Protein AF-A0A497HYA4-F1 (afdb_monomer_lite)

Radius of gyration: 19.18 Å; chains: 1; bounding box: 47×55×46 Å

Secondary structure (DSSP, 8-state):
--------HHHHHHHHHHHHHHHHHHT-TTS-HHHHHHHHHHHHHHHHHHHTGGGPSPPGGG-BHHHHHHHHTT-HHHHHHHHHHHH--SSTTS-HHHIIIIIHHHHBS-SSSS-HHHHHT--HHHHHHHHHHHHHTHHHHHHHHHHHHHHHHHH-HHHHHHHIIIIII--S-HHHHHHHHHHHHHHHHH-S-SS---------

Sequence (204 aa):
MKLQELPNVEHKIKLHEIISTITTILKDDHVNPVTKQALRTAISVVRSASRWWDQWPIRNVDKSWEHIIYEVSHEPSILWHYITVLRGPDKDDSWPSAKVLFTCPLRGRTVMALDVDDFLALSKDDMVHGFIDIKARKEELQHYLHHIISVWECFYPSIAKLLRGVFFVGNIKVDVGAIRYIELIRKWLQNSEVIITEKEGKVG

Structure (mmCIF, N/CA/C/O backbone):
data_AF-A0A497HYA4-F1
#
_entry.id   AF-A0A497HYA4-F1
#
loop_
_atom_site.group_PDB
_atom_site.id
_atom_site.type_symbol
_atom_site.label_atom_id
_atom_site.label_alt_id
_atom_site.label_comp_id
_atom_site.label_asym_id
_atom_site.label_entity_id
_atom_site.label_seq_id
_atom_site.pdbx_PDB_ins_code
_atom_site.Cartn_x
_atom_site.Cartn_y
_atom_site.Cartn_z
_atom_site.occupancy
_atom_site.B_iso_or_equiv
_atom_site.auth_seq_id
_atom_site.auth_comp_id
_atom_site.auth_asym_id
_atom_site.auth_atom_id
_atom_site.pdbx_PDB_model_num
ATOM 1 N N . MET A 1 1 ? -20.816 -1.826 20.585 1.00 36.59 1 MET A N 1
ATOM 2 C CA . MET A 1 1 ? -19.797 -1.038 19.860 1.00 36.59 1 MET A CA 1
ATOM 3 C C . MET A 1 1 ? -20.539 0.142 19.259 1.00 36.59 1 MET A C 1
ATOM 5 O O . MET A 1 1 ? -21.491 -0.105 18.533 1.00 36.59 1 MET A O 1
ATOM 9 N N . LYS A 1 2 ? -20.256 1.378 19.693 1.00 28.00 2 LYS A N 1
ATOM 10 C CA . LYS A 1 2 ? -20.993 2.560 19.220 1.00 28.00 2 LYS A CA 1
ATOM 11 C C . LYS A 1 2 ? -20.710 2.718 17.726 1.00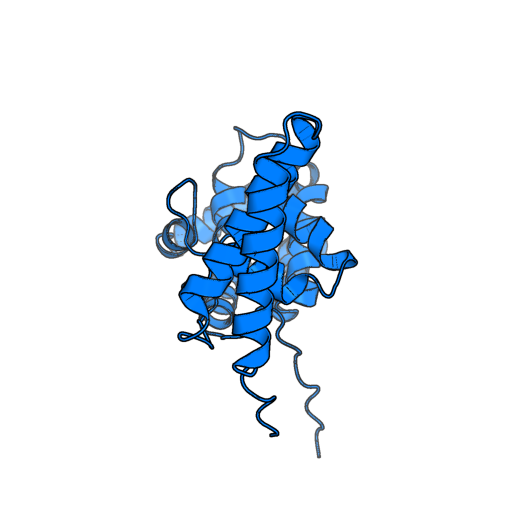 28.00 2 LYS A C 1
ATOM 13 O O . LYS A 1 2 ? -19.556 2.916 17.366 1.00 28.00 2 LYS A O 1
ATOM 18 N N . LEU A 1 3 ? -21.744 2.580 16.897 1.00 31.16 3 LEU A N 1
ATOM 19 C CA . LEU A 1 3 ? -21.759 3.121 15.543 1.00 31.16 3 LEU A CA 1
ATOM 20 C C . LEU A 1 3 ? -21.409 4.603 15.691 1.00 31.16 3 LEU A C 1
ATOM 22 O O . LEU A 1 3 ? -22.214 5.364 16.224 1.00 31.16 3 LEU A O 1
ATOM 26 N N . GLN A 1 4 ? -20.178 4.985 15.342 1.00 39.78 4 GLN A N 1
ATOM 27 C CA . GLN A 1 4 ? -19.894 6.384 15.066 1.00 39.78 4 GLN A CA 1
ATOM 28 C C . GLN A 1 4 ? -20.869 6.789 13.968 1.00 39.78 4 GLN A C 1
ATOM 30 O O . GLN A 1 4 ? -21.018 6.087 12.967 1.00 39.78 4 GLN A O 1
ATOM 35 N N . GLU A 1 5 ? -21.626 7.836 14.265 1.00 42.34 5 GLU A N 1
ATOM 36 C CA . GLU A 1 5 ? -22.681 8.381 13.431 1.00 42.34 5 GLU A CA 1
ATOM 37 C C . GLU A 1 5 ? -22.179 8.476 11.989 1.00 42.34 5 GLU A C 1
ATOM 39 O O . GLU A 1 5 ? -21.161 9.117 11.722 1.00 42.34 5 GLU A O 1
ATOM 44 N N . LEU A 1 6 ? -22.877 7.804 11.066 1.00 47.44 6 LEU A N 1
ATOM 45 C CA . LEU A 1 6 ? -22.728 8.048 9.632 1.00 47.44 6 LEU A CA 1
ATOM 46 C C . LEU A 1 6 ? -22.666 9.567 9.428 1.00 47.44 6 LEU A C 1
ATOM 48 O O . LEU A 1 6 ? -23.495 10.274 10.013 1.00 47.44 6 LEU A O 1
ATOM 52 N N . PRO A 1 7 ? -21.701 10.097 8.664 1.00 49.78 7 PRO A N 1
ATOM 53 C CA . PRO A 1 7 ? -21.479 11.526 8.645 1.00 49.78 7 PRO A CA 1
ATOM 54 C C . PRO A 1 7 ? -22.736 12.216 8.098 1.00 49.78 7 PRO A C 1
ATOM 56 O O . PRO A 1 7 ? -23.134 12.029 6.948 1.00 49.78 7 PRO A O 1
ATOM 59 N N . ASN A 1 8 ? -23.370 12.966 9.008 1.00 64.62 8 ASN A N 1
ATOM 60 C CA . ASN A 1 8 ? -24.650 13.664 8.895 1.00 64.62 8 ASN A CA 1
ATOM 61 C C . ASN A 1 8 ? -24.825 14.363 7.528 1.00 64.62 8 ASN A C 1
ATOM 63 O O . ASN A 1 8 ? -23.852 14.843 6.947 1.00 64.62 8 ASN A O 1
ATOM 67 N N . VAL A 1 9 ? -26.071 14.493 7.053 1.00 58.66 9 VAL A N 1
ATOM 68 C CA . VAL A 1 9 ? -26.490 15.314 5.892 1.00 58.66 9 VAL A CA 1
ATOM 69 C C . VAL A 1 9 ? -25.789 16.682 5.881 1.00 58.66 9 VAL A C 1
ATOM 71 O O . VAL A 1 9 ? -25.403 17.186 4.828 1.00 58.66 9 VAL A O 1
ATOM 74 N N . GLU A 1 10 ? -25.533 17.236 7.065 1.00 59.69 10 GLU A N 1
ATOM 75 C CA . GLU A 1 10 ? -24.776 18.466 7.293 1.00 59.69 10 GLU A CA 1
ATOM 76 C C . GLU A 1 10 ? -23.349 18.463 6.698 1.00 59.69 10 GLU A C 1
ATOM 78 O O . GLU A 1 10 ? -22.913 19.464 6.133 1.00 59.69 10 GLU A O 1
ATOM 83 N N . HIS A 1 11 ? -22.621 17.344 6.748 1.00 64.50 11 HIS A N 1
ATOM 84 C CA . HIS A 1 11 ? -21.290 17.221 6.139 1.00 64.50 11 HIS A CA 1
ATOM 85 C C . HIS A 1 11 ? -21.359 17.199 4.607 1.00 64.50 11 HIS A C 1
ATOM 87 O O . HIS A 1 11 ? -20.523 17.812 3.943 1.00 64.50 11 HIS A O 1
ATOM 93 N N . LYS A 1 12 ? -22.387 16.557 4.037 1.00 63.72 12 LYS A N 1
ATOM 94 C CA . LYS A 1 12 ? -22.634 16.546 2.584 1.00 63.72 12 LYS A CA 1
ATOM 95 C C . LYS A 1 12 ? -23.002 17.941 2.072 1.00 63.72 12 LYS A C 1
ATOM 97 O O . LYS A 1 12 ? -22.589 18.317 0.975 1.00 63.72 12 LYS A O 1
ATOM 102 N N . ILE A 1 13 ? -23.730 18.726 2.870 1.00 68.69 13 ILE A N 1
ATOM 103 C CA . ILE A 1 13 ? -24.016 20.142 2.591 1.00 68.69 13 ILE A CA 1
ATOM 104 C C . ILE A 1 13 ? -22.717 20.961 2.622 1.00 68.69 13 ILE A C 1
ATOM 106 O O . ILE A 1 13 ? -22.399 21.620 1.633 1.00 68.69 13 ILE A O 1
ATOM 110 N N . LYS A 1 14 ? -21.901 20.827 3.678 1.00 72.56 14 LYS A N 1
ATOM 111 C CA . LYS A 1 14 ? -20.601 21.517 3.789 1.00 72.56 14 LYS A CA 1
ATOM 112 C C . LYS A 1 14 ? -19.651 21.183 2.630 1.00 72.56 14 LYS A C 1
ATOM 114 O O . LYS A 1 14 ? -18.967 22.066 2.120 1.00 72.56 14 LYS A O 1
ATOM 119 N N . LEU A 1 15 ? -19.632 19.936 2.152 1.00 70.50 15 LEU A N 1
ATOM 120 C CA . LEU A 1 15 ? -18.836 19.542 0.978 1.00 70.50 15 LEU A CA 1
ATOM 121 C C . LEU A 1 15 ? -19.290 20.256 -0.304 1.00 70.50 15 LEU A C 1
ATOM 123 O O . LEU A 1 15 ? -18.448 20.716 -1.079 1.00 70.50 15 LEU A O 1
ATOM 127 N N . HIS A 1 16 ? -20.601 20.400 -0.520 1.00 74.19 16 HIS A N 1
ATOM 128 C CA . HIS A 1 16 ? -21.128 21.164 -1.655 1.00 74.19 16 HIS A CA 1
ATOM 129 C C . HIS A 1 16 ? -20.767 22.652 -1.565 1.00 74.19 16 HIS A C 1
ATOM 131 O O . HIS A 1 16 ? -20.385 23.248 -2.574 1.00 74.19 16 HIS A O 1
ATOM 137 N N . GLU A 1 17 ? -20.828 23.240 -0.370 1.00 80.62 17 GLU A N 1
ATOM 138 C CA . GLU A 1 17 ? -20.429 24.633 -0.127 1.00 80.62 17 GLU A CA 1
ATOM 139 C C . GLU A 1 17 ? -18.937 24.856 -0.409 1.00 80.62 17 GLU A C 1
ATOM 141 O O . GLU A 1 17 ? -18.570 25.817 -1.092 1.00 80.62 17 GLU A O 1
ATOM 146 N N . ILE A 1 18 ? -18.076 23.929 0.024 1.00 78.69 18 ILE A N 1
ATOM 147 C CA . ILE A 1 18 ? -16.635 23.956 -0.257 1.00 78.69 18 ILE A CA 1
ATOM 148 C C . ILE A 1 18 ? -16.377 23.863 -1.768 1.00 78.69 18 ILE A C 1
ATOM 150 O O . ILE A 1 18 ? -15.642 24.689 -2.313 1.00 78.69 18 ILE A O 1
ATOM 154 N N . ILE A 1 19 ? -17.010 22.915 -2.477 1.00 80.44 19 ILE A N 1
ATOM 155 C CA . ILE A 1 19 ? -16.869 22.792 -3.941 1.00 80.44 19 ILE A CA 1
ATOM 156 C C . ILE A 1 19 ? -17.310 24.087 -4.635 1.00 80.44 19 ILE A C 1
ATOM 158 O O . ILE A 1 19 ? -16.623 24.559 -5.546 1.00 80.44 19 ILE A O 1
ATOM 162 N N . SER A 1 20 ? -18.442 24.662 -4.223 1.00 84.00 20 SER A N 1
ATOM 163 C CA . SER A 1 20 ? -18.987 25.899 -4.797 1.00 84.00 20 SER A CA 1
ATOM 164 C C . SER A 1 20 ? -18.038 27.086 -4.596 1.00 84.00 20 SER A C 1
ATOM 166 O O . SER A 1 20 ? -17.715 27.808 -5.546 1.00 84.00 20 SER A O 1
ATOM 168 N N . THR A 1 21 ? -17.501 27.226 -3.381 1.00 86.19 21 THR A N 1
ATOM 169 C CA . THR A 1 21 ? -16.540 28.278 -3.020 1.00 86.19 21 THR A CA 1
ATOM 170 C C . THR A 1 21 ? -15.267 28.160 -3.855 1.00 86.19 21 THR A C 1
ATOM 172 O O . THR A 1 21 ? -14.865 29.121 -4.511 1.00 86.19 21 THR A O 1
ATOM 175 N N . ILE A 1 22 ? -14.665 26.969 -3.924 1.00 83.56 22 ILE A N 1
ATOM 176 C CA . ILE A 1 22 ? -13.433 26.767 -4.700 1.00 83.56 22 ILE A CA 1
ATOM 177 C C . ILE A 1 22 ? -13.685 26.980 -6.199 1.00 83.56 22 ILE A C 1
ATOM 179 O O . ILE A 1 22 ? -12.858 27.574 -6.888 1.00 83.56 22 ILE A O 1
ATOM 183 N N . THR A 1 23 ? -14.842 26.555 -6.717 1.00 85.69 23 THR A N 1
ATOM 184 C CA . THR A 1 23 ? -15.208 26.778 -8.127 1.00 85.69 23 THR A CA 1
ATOM 185 C C . THR A 1 23 ? -15.323 28.270 -8.447 1.00 85.69 23 THR A C 1
ATOM 187 O O . THR A 1 23 ? -14.953 28.685 -9.544 1.00 85.69 23 THR A O 1
ATOM 190 N N . THR A 1 24 ? -15.798 29.079 -7.498 1.00 88.50 24 THR A N 1
ATOM 191 C CA . THR A 1 24 ? -15.842 30.543 -7.628 1.00 88.50 24 THR A CA 1
ATOM 192 C C . THR A 1 24 ? -14.435 31.136 -7.656 1.00 88.50 24 THR A C 1
ATOM 194 O O . THR A 1 24 ? -14.122 31.892 -8.570 1.00 88.50 24 THR A O 1
ATOM 197 N N . ILE A 1 25 ? -13.553 30.720 -6.741 1.00 85.81 25 ILE A N 1
ATOM 198 C CA . ILE A 1 25 ? -12.149 31.170 -6.696 1.00 85.81 25 ILE A CA 1
ATOM 199 C C . ILE A 1 25 ? -11.404 30.813 -7.993 1.00 85.81 25 ILE A C 1
ATOM 201 O O . ILE A 1 25 ? -10.612 31.598 -8.500 1.00 85.81 25 ILE A O 1
ATOM 205 N N . LEU A 1 26 ? -11.672 29.645 -8.583 1.00 85.25 26 LEU A N 1
ATOM 206 C CA . LEU A 1 26 ? -11.029 29.225 -9.835 1.00 85.25 26 LEU A CA 1
ATOM 207 C C . LEU A 1 26 ? -11.386 30.095 -11.050 1.00 85.25 26 LEU A C 1
ATOM 209 O O . LEU A 1 26 ? -10.633 30.078 -12.028 1.00 85.25 26 LEU A O 1
ATOM 213 N N . LYS A 1 27 ? -12.509 30.824 -11.001 1.00 88.12 27 LYS A N 1
ATOM 214 C CA . LYS A 1 27 ? -12.929 31.775 -12.044 1.00 88.12 27 LYS A CA 1
ATOM 215 C C . LYS A 1 27 ? -12.242 33.136 -11.920 1.00 88.12 27 LYS A C 1
ATOM 217 O O . LYS A 1 27 ? -12.345 33.925 -12.848 1.00 88.12 27 LYS A O 1
ATOM 222 N N . ASP A 1 28 ? -11.571 33.407 -10.804 1.00 88.38 28 ASP A N 1
ATOM 223 C CA . ASP A 1 28 ? -10.829 34.646 -10.601 1.00 88.38 28 ASP A CA 1
ATOM 224 C C . ASP A 1 28 ? -9.489 34.587 -11.354 1.00 88.38 28 ASP A C 1
ATOM 226 O O . ASP A 1 28 ? -8.661 33.690 -11.150 1.00 88.38 28 ASP A O 1
ATOM 230 N N . ASP A 1 29 ? -9.274 35.534 -12.263 1.00 87.44 29 ASP A N 1
ATOM 231 C CA . ASP A 1 29 ? -8.063 35.635 -13.079 1.00 87.44 29 ASP A CA 1
ATOM 232 C C . ASP A 1 29 ? -6.834 36.105 -12.290 1.00 87.44 29 ASP A C 1
ATOM 234 O O . ASP A 1 29 ? -5.707 35.860 -12.722 1.00 87.44 29 ASP A O 1
ATOM 238 N N . HIS A 1 30 ? -7.021 36.673 -11.096 1.00 90.19 30 HIS A N 1
ATOM 239 C CA . HIS A 1 30 ? -5.939 37.095 -10.206 1.00 90.19 30 HIS A CA 1
ATOM 240 C C . HIS A 1 30 ? -5.319 35.942 -9.407 1.00 90.19 30 HIS A C 1
ATOM 242 O O . HIS A 1 30 ? -4.236 36.089 -8.834 1.00 90.19 30 HIS A O 1
ATOM 248 N N . VAL A 1 31 ? -5.959 34.769 -9.378 1.00 85.81 31 VAL A N 1
ATOM 249 C CA . VAL A 1 31 ? -5.399 33.586 -8.716 1.00 85.81 31 VAL A CA 1
ATOM 250 C C . VAL A 1 31 ? -4.313 32.976 -9.596 1.00 85.81 31 VAL A C 1
ATOM 252 O O . VAL A 1 31 ? -4.552 32.600 -10.747 1.00 85.81 31 VAL A O 1
ATOM 255 N N . ASN A 1 32 ? -3.108 32.834 -9.041 1.00 93.12 32 ASN A N 1
ATOM 256 C CA . ASN A 1 32 ? -1.967 32.335 -9.799 1.00 93.12 32 ASN A CA 1
ATOM 257 C C . ASN A 1 32 ? -2.171 30.874 -10.288 1.00 93.12 32 ASN A C 1
ATOM 259 O O . ASN A 1 32 ? -2.934 30.108 -9.684 1.00 93.12 32 ASN A O 1
ATOM 263 N N . PRO A 1 33 ? -1.459 30.446 -11.350 1.00 87.00 33 PRO A N 1
ATOM 264 C CA . PRO A 1 33 ? -1.630 29.117 -11.943 1.00 87.00 33 PRO A CA 1
ATOM 265 C C . PRO A 1 33 ? -1.348 27.937 -11.002 1.00 87.00 33 PRO A C 1
ATOM 267 O O . PRO A 1 33 ? -2.034 26.918 -11.086 1.00 87.00 33 PRO A O 1
ATOM 270 N N . VAL A 1 34 ? -0.376 28.065 -10.094 1.00 83.62 34 VAL A N 1
ATOM 271 C CA . VAL A 1 34 ? -0.009 27.011 -9.130 1.00 83.62 34 VAL A CA 1
ATOM 272 C C . VAL A 1 34 ? -1.140 26.800 -8.125 1.00 83.62 34 VAL A C 1
ATOM 274 O O . VAL A 1 34 ? -1.572 25.670 -7.898 1.00 83.62 34 VAL A O 1
ATOM 277 N N . THR A 1 35 ? -1.694 27.889 -7.592 1.00 77.50 35 THR A N 1
ATOM 278 C CA . THR A 1 35 ? -2.858 27.860 -6.703 1.00 77.50 35 THR A CA 1
ATOM 279 C C . THR A 1 35 ? -4.081 27.308 -7.432 1.00 77.50 35 THR A C 1
ATOM 281 O O . THR A 1 35 ? -4.771 26.446 -6.891 1.00 77.50 35 THR A O 1
ATOM 284 N N . LYS A 1 36 ? -4.324 27.714 -8.689 1.00 80.38 36 LYS A N 1
ATOM 285 C CA . LYS A 1 36 ? -5.406 27.137 -9.508 1.00 80.38 36 LYS A CA 1
ATOM 286 C C . LYS A 1 36 ? -5.240 25.625 -9.675 1.00 80.38 36 LYS A C 1
ATOM 288 O O . LYS A 1 36 ? -6.227 24.896 -9.596 1.00 80.38 36 LYS A O 1
ATOM 293 N N . GLN A 1 37 ? -4.016 25.137 -9.871 1.00 77.56 37 GLN A N 1
ATOM 294 C CA . GLN A 1 37 ? -3.761 23.703 -9.990 1.00 77.56 37 GLN A CA 1
ATOM 295 C C . GLN A 1 37 ? -4.026 22.958 -8.676 1.00 77.56 37 GLN A C 1
ATOM 297 O O . GLN A 1 37 ? -4.734 21.953 -8.688 1.00 77.56 37 GLN A O 1
ATOM 302 N N . ALA A 1 38 ? -3.543 23.474 -7.543 1.00 73.69 38 ALA A N 1
ATOM 303 C CA . ALA A 1 38 ? -3.803 22.885 -6.228 1.00 73.69 38 ALA A CA 1
ATOM 304 C C . ALA A 1 38 ? -5.309 22.825 -5.906 1.00 73.69 38 ALA A C 1
ATOM 306 O O . ALA A 1 38 ? -5.815 21.792 -5.466 1.00 73.69 38 ALA A O 1
ATOM 307 N N . LEU A 1 39 ? -6.049 23.900 -6.201 1.00 78.25 39 LEU A N 1
ATOM 308 C CA . LEU A 1 39 ? -7.500 23.973 -6.003 1.00 78.25 39 LEU A CA 1
ATOM 309 C C . LEU A 1 39 ? -8.273 23.002 -6.910 1.00 78.25 39 LEU A C 1
ATOM 311 O O . LEU A 1 39 ? -9.255 22.403 -6.470 1.00 78.25 39 LEU A O 1
ATOM 315 N N . ARG A 1 40 ? -7.830 22.794 -8.158 1.00 80.38 40 ARG A N 1
ATOM 316 C CA . ARG A 1 40 ? -8.414 21.772 -9.049 1.00 80.38 40 ARG A CA 1
ATOM 317 C C . ARG A 1 40 ? -8.207 20.364 -8.505 1.00 80.38 40 ARG A C 1
ATOM 319 O O . ARG A 1 40 ? -9.157 19.582 -8.503 1.00 80.38 40 ARG A O 1
ATOM 326 N N . THR A 1 41 ? -7.010 20.062 -8.006 1.00 71.56 41 THR A N 1
ATOM 327 C CA . THR A 1 41 ? -6.722 18.779 -7.352 1.00 71.56 41 THR A CA 1
ATOM 328 C C . THR A 1 41 ? -7.619 18.582 -6.132 1.00 71.56 41 THR A C 1
ATOM 330 O O . THR A 1 41 ? -8.264 17.543 -6.015 1.00 71.56 41 THR A O 1
ATOM 333 N N . ALA A 1 42 ? -7.754 19.602 -5.277 1.00 70.62 42 ALA A N 1
ATOM 334 C CA . ALA A 1 42 ? -8.636 19.552 -4.113 1.00 70.62 42 ALA A CA 1
ATOM 335 C C . ALA A 1 42 ? -10.105 19.305 -4.505 1.00 70.62 42 ALA A C 1
ATOM 337 O O . ALA A 1 42 ? -10.745 18.421 -3.941 1.00 70.62 42 ALA A O 1
ATOM 338 N N . ILE A 1 43 ? -10.633 20.003 -5.522 1.00 77.62 43 ILE A N 1
ATOM 339 C CA . ILE A 1 43 ? -11.987 19.743 -6.045 1.00 77.62 43 ILE A CA 1
ATOM 340 C C . ILE A 1 43 ? -12.128 18.304 -6.539 1.00 77.62 43 ILE A C 1
ATOM 342 O O . ILE A 1 43 ? -13.166 17.690 -6.302 1.00 77.62 43 ILE A O 1
ATOM 346 N N . SER A 1 44 ? -11.124 17.771 -7.239 1.00 70.44 44 SER A N 1
ATOM 347 C CA . SER A 1 44 ? -11.156 16.392 -7.732 1.00 70.44 44 SER A CA 1
ATOM 348 C C . SER A 1 44 ? -11.292 15.404 -6.574 1.00 70.44 44 SER A C 1
ATOM 350 O O . SER A 1 44 ? -12.190 14.568 -6.594 1.00 70.44 44 SER A O 1
ATOM 352 N N . VAL A 1 45 ? -10.480 15.569 -5.525 1.00 65.25 45 VAL A N 1
ATOM 353 C CA . VAL A 1 45 ? -10.529 14.742 -4.309 1.00 65.25 45 VAL A CA 1
ATOM 354 C C . VAL A 1 45 ? -11.897 14.843 -3.627 1.00 65.25 45 VAL A C 1
ATOM 356 O O . VAL A 1 45 ? -12.521 13.822 -3.344 1.00 65.25 45 VAL A O 1
ATOM 359 N N . VAL A 1 46 ? -12.411 16.061 -3.425 1.00 68.62 46 VAL A N 1
ATOM 360 C CA . VAL A 1 46 ? -13.702 16.298 -2.754 1.00 68.62 46 VAL A CA 1
ATOM 361 C C . VAL A 1 46 ? -14.878 15.739 -3.566 1.00 68.62 46 VAL A C 1
ATOM 363 O O . VAL A 1 46 ? -15.815 15.172 -2.999 1.00 68.62 46 VAL A O 1
ATOM 366 N N . ARG A 1 47 ? -14.841 15.851 -4.900 1.00 71.00 47 ARG A N 1
ATOM 367 C CA . ARG A 1 47 ? -15.857 15.265 -5.789 1.00 71.00 47 ARG A CA 1
ATOM 368 C C . ARG A 1 47 ? -15.805 13.748 -5.790 1.00 71.00 47 ARG A C 1
ATOM 370 O O . ARG A 1 47 ? -16.868 13.133 -5.773 1.00 71.00 47 ARG A O 1
ATOM 377 N N . SER A 1 48 ? -14.610 13.162 -5.801 1.00 64.75 48 SER A N 1
ATOM 378 C CA . SER A 1 48 ? -14.443 11.720 -5.631 1.00 64.75 48 SER A CA 1
ATOM 379 C C . SER A 1 48 ? -15.066 11.295 -4.305 1.00 64.75 48 SER A C 1
ATOM 381 O O . SER A 1 48 ? -16.031 10.543 -4.330 1.00 64.75 48 SER A O 1
ATOM 383 N N . ALA A 1 49 ? -14.665 11.888 -3.179 1.00 62.38 49 ALA A N 1
ATOM 384 C CA . ALA A 1 49 ? -15.245 11.582 -1.868 1.00 62.38 49 ALA A CA 1
ATOM 385 C C . ALA A 1 49 ? -16.783 11.737 -1.828 1.00 62.38 49 ALA A C 1
ATOM 387 O O . ALA A 1 49 ? -17.483 10.887 -1.284 1.00 62.38 49 ALA A O 1
ATOM 388 N N . SER A 1 50 ? -17.333 12.779 -2.466 1.00 65.75 50 SER A N 1
ATOM 389 C CA . SER A 1 50 ? -18.784 13.029 -2.500 1.00 65.75 50 SER A CA 1
ATOM 390 C C . SER A 1 50 ? -19.567 12.006 -3.331 1.00 65.75 50 SER A C 1
ATOM 392 O O . SER A 1 50 ? -20.711 11.705 -2.996 1.00 65.75 50 SER A O 1
ATOM 394 N N . ARG A 1 51 ? -18.982 11.461 -4.411 1.00 64.56 51 ARG A N 1
ATOM 395 C CA . ARG A 1 51 ? -19.633 10.440 -5.261 1.00 64.56 51 ARG A CA 1
ATOM 396 C C . ARG A 1 51 ? -19.864 9.124 -4.531 1.00 64.56 51 ARG A C 1
ATOM 398 O O . ARG A 1 51 ? -20.808 8.411 -4.853 1.00 64.56 51 ARG A O 1
ATOM 405 N N . TRP A 1 52 ? -19.011 8.819 -3.565 1.00 57.59 52 TRP A N 1
ATOM 406 C CA . TRP A 1 52 ? -19.002 7.539 -2.864 1.00 57.59 52 TRP A CA 1
ATOM 407 C C . TRP A 1 52 ? -19.529 7.644 -1.426 1.00 57.59 52 TRP A C 1
ATOM 409 O O . TRP A 1 52 ? -19.551 6.655 -0.699 1.00 57.59 52 TRP A O 1
ATOM 419 N N . TRP A 1 53 ? -20.007 8.831 -1.036 1.00 61.09 53 TRP A N 1
ATOM 420 C CA . TRP A 1 53 ? -20.494 9.153 0.308 1.00 61.09 53 TRP A CA 1
ATOM 421 C C . TRP A 1 53 ? -21.607 8.217 0.795 1.00 61.09 53 TRP A C 1
ATOM 423 O O . TRP A 1 53 ? -21.618 7.809 1.950 1.00 61.09 53 TRP A O 1
ATOM 433 N N . ASP A 1 54 ? -22.514 7.833 -0.105 1.00 59.66 54 ASP A N 1
ATOM 434 C CA . ASP A 1 54 ? -23.651 6.961 0.214 1.00 59.66 54 ASP A CA 1
ATOM 435 C C . ASP A 1 54 ? -23.287 5.457 0.137 1.00 59.66 54 ASP A C 1
ATOM 437 O O . ASP A 1 54 ? -24.131 4.604 0.398 1.00 59.66 54 ASP A O 1
ATOM 441 N N . GLN A 1 55 ? -22.040 5.116 -0.224 1.00 61.84 55 GLN A N 1
ATOM 442 C CA . GLN A 1 55 ? -21.544 3.736 -0.366 1.00 61.84 55 GLN A CA 1
ATOM 443 C C . GLN A 1 55 ? -20.621 3.307 0.784 1.00 61.84 55 GLN A C 1
ATOM 445 O O . GLN A 1 55 ? -20.013 2.239 0.737 1.00 61.84 55 GLN A O 1
ATOM 450 N N . TRP A 1 56 ? -20.503 4.132 1.824 1.00 63.44 56 TRP A N 1
ATOM 451 C CA . TRP A 1 56 ? -19.690 3.819 2.990 1.00 63.44 56 TRP A CA 1
ATOM 452 C C . TRP A 1 56 ? -20.398 2.808 3.915 1.00 63.44 56 TRP A C 1
ATOM 454 O O . TRP A 1 56 ? -21.594 2.962 4.171 1.00 63.44 56 TRP A O 1
ATOM 464 N N . PRO A 1 57 ? -19.693 1.807 4.475 1.00 67.00 57 PRO A N 1
ATOM 465 C CA . PRO A 1 57 ? -18.264 1.541 4.318 1.00 67.00 57 PRO A CA 1
ATOM 466 C C . PRO A 1 57 ? -17.893 0.828 3.005 1.00 67.00 57 PRO A C 1
ATOM 468 O O . PRO A 1 57 ? -18.425 -0.232 2.682 1.00 67.00 57 PRO A O 1
ATOM 471 N N . ILE A 1 58 ? -16.888 1.363 2.306 1.00 81.12 58 ILE A N 1
ATOM 472 C CA . ILE A 1 58 ? -16.284 0.751 1.111 1.00 81.12 58 ILE A CA 1
ATOM 473 C C . ILE A 1 58 ? -15.110 -0.116 1.564 1.00 81.12 58 ILE A C 1
ATOM 475 O O . ILE A 1 58 ? -14.319 0.306 2.408 1.00 81.12 58 ILE A O 1
ATOM 479 N N . ARG A 1 59 ? -14.968 -1.326 1.019 1.00 89.38 59 ARG A N 1
ATOM 480 C CA . ARG A 1 59 ? -13.801 -2.176 1.307 1.00 89.38 59 ARG A CA 1
ATOM 481 C C . ARG A 1 59 ? -12.535 -1.573 0.707 1.00 89.38 59 ARG A C 1
ATOM 483 O O . ARG A 1 59 ? -12.590 -0.978 -0.362 1.00 89.38 59 ARG A O 1
ATOM 490 N N . ASN A 1 60 ? -11.387 -1.799 1.334 1.00 90.62 60 ASN A N 1
ATOM 491 C CA . ASN A 1 60 ? -10.091 -1.289 0.883 1.00 90.62 60 ASN A CA 1
ATOM 492 C C . ASN A 1 60 ? -9.764 -1.674 -0.572 1.00 90.62 60 ASN A C 1
ATOM 494 O O . ASN A 1 60 ? -9.178 -0.869 -1.284 1.00 90.62 60 ASN A O 1
ATOM 498 N N . VAL A 1 61 ? -10.209 -2.845 -1.046 1.00 90.38 61 VAL A N 1
ATOM 499 C CA . VAL A 1 61 ? -10.076 -3.251 -2.461 1.00 90.38 61 VAL A CA 1
ATOM 500 C C . VAL A 1 61 ? -10.827 -2.352 -3.443 1.00 90.38 61 VAL A C 1
ATOM 502 O O . VAL A 1 61 ? -10.405 -2.187 -4.580 1.00 90.38 61 VAL A O 1
ATOM 505 N N . ASP A 1 62 ? -11.935 -1.762 -3.009 1.00 86.25 62 ASP A N 1
ATOM 506 C CA . ASP A 1 62 ? -12.801 -0.935 -3.843 1.00 86.25 62 ASP A CA 1
ATOM 507 C C . ASP A 1 62 ? -12.510 0.569 -3.654 1.00 86.25 62 ASP A C 1
ATOM 509 O O . ASP A 1 62 ? -13.045 1.403 -4.386 1.00 86.25 62 ASP A O 1
ATOM 513 N N . LYS A 1 63 ? -11.643 0.934 -2.697 1.00 86.06 63 LYS A N 1
ATOM 514 C CA . LYS A 1 63 ? -11.205 2.318 -2.482 1.00 86.06 63 LYS A CA 1
ATOM 515 C C . LYS A 1 63 ? -10.280 2.769 -3.602 1.00 86.06 63 LYS A C 1
ATOM 517 O O . LYS A 1 63 ? -9.472 1.999 -4.106 1.00 86.06 63 LYS A O 1
ATOM 522 N N . SER A 1 64 ? -10.357 4.049 -3.941 1.00 83.25 64 SER A N 1
ATOM 523 C CA . SER A 1 64 ? -9.302 4.733 -4.693 1.00 83.25 64 SER A CA 1
ATOM 524 C C . SER A 1 64 ? -8.270 5.337 -3.737 1.00 83.25 64 SER A C 1
ATOM 526 O O . SER A 1 64 ? -8.549 5.522 -2.547 1.00 83.25 64 SER A O 1
ATOM 528 N N . TRP A 1 65 ? -7.096 5.709 -4.248 1.00 80.75 65 TRP A N 1
ATOM 529 C CA . TRP A 1 65 ? -6.062 6.366 -3.445 1.00 80.75 65 TRP A CA 1
ATOM 530 C C . TRP A 1 65 ? -6.568 7.644 -2.755 1.00 80.75 65 TRP A C 1
ATOM 532 O O . TRP A 1 65 ? -6.124 7.926 -1.644 1.00 80.75 65 TRP A O 1
ATOM 542 N N . GLU A 1 66 ? -7.515 8.390 -3.344 1.00 78.38 66 GLU A N 1
ATOM 543 C CA . GLU A 1 66 ? -8.113 9.573 -2.708 1.00 78.38 66 GLU A CA 1
ATOM 544 C C . GLU A 1 66 ? -8.911 9.224 -1.445 1.00 78.38 66 GLU A C 1
ATOM 546 O O . GLU A 1 66 ? -8.847 9.966 -0.465 1.00 78.38 66 GLU A O 1
ATOM 551 N N . HIS A 1 67 ? -9.633 8.097 -1.442 1.00 80.94 67 HIS A N 1
ATOM 552 C CA . HIS A 1 67 ? -10.348 7.625 -0.249 1.00 80.94 67 HIS A CA 1
ATOM 553 C C . HIS A 1 67 ? -9.369 7.277 0.866 1.00 80.94 67 HIS A C 1
ATOM 555 O O . HIS A 1 67 ? -9.573 7.652 2.017 1.00 80.94 67 HIS A O 1
ATOM 561 N N . ILE A 1 68 ? -8.280 6.597 0.502 1.00 85.75 68 ILE A N 1
ATOM 562 C CA . ILE A 1 68 ? -7.236 6.215 1.448 1.00 85.75 68 ILE A CA 1
ATOM 563 C C . ILE A 1 68 ? -6.576 7.469 2.032 1.00 85.75 68 ILE A C 1
ATOM 565 O O . ILE A 1 68 ? -6.445 7.556 3.248 1.00 85.75 68 ILE A O 1
ATOM 569 N N . ILE A 1 69 ? -6.243 8.476 1.207 1.00 84.00 69 ILE A N 1
ATOM 570 C CA . ILE A 1 69 ? -5.721 9.767 1.694 1.00 84.00 69 ILE A CA 1
ATOM 571 C C . ILE A 1 69 ? -6.688 10.424 2.669 1.00 84.00 69 ILE A C 1
ATOM 573 O O . ILE A 1 69 ? -6.242 10.913 3.700 1.00 84.00 69 ILE A O 1
ATOM 577 N N . TYR A 1 70 ? -7.983 10.452 2.358 1.00 81.12 70 TYR A N 1
ATOM 578 C CA . TYR A 1 70 ? -8.978 11.060 3.236 1.00 81.12 70 TYR A CA 1
ATOM 579 C C . TYR A 1 70 ? -9.048 10.366 4.605 1.00 81.12 70 TYR A C 1
ATOM 581 O O . TYR A 1 70 ? -9.099 11.032 5.637 1.00 81.12 70 TYR A O 1
ATOM 589 N N . GLU A 1 71 ? -8.996 9.033 4.641 1.00 81.88 71 GLU A N 1
ATOM 590 C CA . GLU A 1 71 ? -8.994 8.290 5.907 1.00 81.88 71 GLU A CA 1
ATOM 591 C C . GLU A 1 71 ? -7.745 8.583 6.742 1.00 81.88 71 GLU A C 1
ATOM 593 O O . GLU A 1 71 ? -7.838 8.763 7.956 1.00 81.88 71 GLU A O 1
ATOM 598 N N . VAL A 1 72 ? -6.583 8.705 6.096 1.00 83.44 72 VAL A N 1
ATOM 599 C CA . VAL A 1 72 ? -5.296 8.869 6.790 1.00 83.44 72 VAL A CA 1
ATOM 600 C C . VAL A 1 72 ? -4.855 10.326 6.927 1.00 83.44 72 VAL A C 1
ATOM 602 O O . VAL A 1 72 ? -3.830 10.594 7.545 1.00 83.44 72 VAL A O 1
ATOM 605 N N . SER A 1 73 ? -5.614 11.294 6.399 1.00 78.00 73 SER A N 1
ATOM 606 C CA . SER A 1 73 ? -5.243 12.719 6.437 1.00 78.00 73 SER A CA 1
ATOM 607 C C . SER A 1 73 ? -5.205 13.298 7.849 1.00 78.00 73 SER A C 1
ATOM 609 O O . SER A 1 73 ? -4.613 14.351 8.068 1.00 78.00 73 SER A O 1
ATOM 611 N N . HIS A 1 74 ? -5.831 12.611 8.802 1.00 73.19 74 HIS A N 1
ATOM 612 C CA . HIS A 1 74 ? -5.809 12.964 10.219 1.00 73.19 74 HIS A CA 1
ATOM 613 C C . HIS A 1 74 ? -4.481 12.595 10.902 1.00 73.19 74 HIS A C 1
ATOM 615 O O . HIS A 1 74 ? -4.247 13.017 12.029 1.00 73.19 74 HIS A O 1
ATOM 621 N N . GLU A 1 75 ? -3.595 11.875 10.203 1.00 75.06 75 GLU A N 1
ATOM 622 C CA . GLU A 1 75 ? -2.276 11.442 10.668 1.00 75.06 75 GLU A CA 1
ATOM 623 C C . GLU A 1 75 ? -1.179 12.014 9.735 1.00 75.06 75 GLU A C 1
ATOM 625 O O . GLU A 1 75 ? -0.727 11.358 8.795 1.00 75.06 75 GLU A O 1
ATOM 630 N N . PRO A 1 76 ? -0.712 13.263 9.937 1.00 73.31 76 PRO A N 1
ATOM 631 C CA . PRO A 1 76 ? 0.224 13.913 9.011 1.00 73.31 76 PRO A CA 1
ATOM 632 C C . PRO A 1 76 ? 1.545 13.156 8.814 1.00 73.31 76 PRO A C 1
ATOM 634 O O . PRO A 1 76 ? 2.152 13.232 7.745 1.00 73.31 76 PRO A O 1
ATOM 637 N N . SER A 1 77 ? 1.983 12.413 9.834 1.00 78.56 77 SER A N 1
ATOM 638 C CA . SER A 1 77 ? 3.195 11.595 9.789 1.00 78.56 77 SER A CA 1
ATOM 639 C C . SER A 1 77 ? 3.087 10.481 8.747 1.00 78.56 77 SER A C 1
ATOM 641 O O . SER A 1 77 ? 4.012 10.310 7.955 1.00 78.56 77 SER A O 1
ATOM 643 N N . ILE A 1 78 ? 1.955 9.767 8.673 1.00 85.81 78 ILE A N 1
ATOM 644 C CA . ILE A 1 78 ? 1.790 8.647 7.738 1.00 85.81 78 ILE A CA 1
ATOM 645 C C . ILE A 1 78 ? 1.568 9.111 6.303 1.00 85.81 78 ILE A C 1
ATOM 647 O O . ILE A 1 78 ? 2.015 8.449 5.364 1.00 85.81 78 ILE A O 1
ATOM 651 N N . LEU A 1 79 ? 0.927 10.269 6.121 1.00 85.38 79 LEU A N 1
ATOM 652 C CA . LEU A 1 79 ? 0.591 10.795 4.802 1.00 85.38 79 LEU A CA 1
ATOM 653 C C . LEU A 1 79 ? 1.838 10.995 3.927 1.00 85.38 79 LEU A C 1
ATOM 655 O O . LEU A 1 79 ? 1.825 10.648 2.745 1.00 85.38 79 LEU A O 1
ATOM 659 N N . TRP A 1 80 ? 2.937 11.482 4.511 1.00 86.69 80 TRP A N 1
ATOM 660 C CA . TRP A 1 80 ? 4.215 11.627 3.808 1.00 86.69 80 TRP A CA 1
ATOM 661 C C . TRP A 1 80 ? 4.770 10.284 3.313 1.00 86.69 80 TRP A C 1
ATOM 663 O O . TRP A 1 80 ? 5.155 10.156 2.144 1.00 86.69 80 TRP A O 1
ATOM 673 N N . HIS A 1 81 ? 4.784 9.264 4.180 1.00 90.81 81 HIS A N 1
ATOM 674 C CA . HIS A 1 81 ? 5.232 7.924 3.797 1.00 90.81 81 HIS A CA 1
ATOM 675 C C . HIS A 1 81 ? 4.335 7.346 2.706 1.00 90.81 81 HIS A C 1
ATOM 677 O O . HIS A 1 81 ? 4.842 6.838 1.710 1.00 90.81 81 HIS A O 1
ATOM 683 N N . TYR A 1 82 ? 3.019 7.491 2.847 1.00 90.44 82 TYR A N 1
ATOM 684 C CA . TYR A 1 82 ? 2.053 6.988 1.882 1.00 90.44 82 TYR A CA 1
ATOM 685 C C . TYR A 1 82 ? 2.247 7.605 0.491 1.00 90.44 82 TYR A C 1
ATOM 687 O O . TYR A 1 82 ? 2.431 6.867 -0.476 1.00 90.44 82 TYR A O 1
ATOM 695 N N . ILE A 1 83 ? 2.323 8.937 0.383 1.00 86.56 83 ILE A N 1
ATOM 696 C CA . ILE A 1 83 ? 2.578 9.627 -0.896 1.00 86.56 83 ILE A CA 1
ATOM 697 C C . ILE A 1 83 ? 3.902 9.162 -1.518 1.00 86.56 83 ILE A C 1
ATOM 699 O O . ILE A 1 83 ? 3.974 8.918 -2.725 1.00 86.56 83 ILE A O 1
ATOM 703 N N . THR A 1 84 ? 4.938 8.981 -0.697 1.00 87.88 84 THR A N 1
ATOM 704 C CA . THR A 1 84 ? 6.238 8.486 -1.167 1.00 87.88 84 THR A CA 1
ATOM 705 C C . THR A 1 84 ? 6.129 7.065 -1.726 1.00 87.88 84 THR A C 1
ATOM 707 O O . THR A 1 84 ? 6.662 6.784 -2.799 1.00 87.88 84 THR A O 1
ATOM 710 N N . VAL A 1 85 ? 5.380 6.177 -1.064 1.00 90.44 85 VAL A N 1
ATOM 711 C CA . VAL A 1 85 ? 5.146 4.812 -1.558 1.00 90.44 85 VAL A CA 1
ATOM 712 C C . VAL A 1 85 ? 4.324 4.806 -2.848 1.00 90.44 85 VAL A C 1
ATOM 714 O O . VAL A 1 85 ? 4.602 3.996 -3.735 1.00 90.44 85 VAL A O 1
ATOM 717 N N . LEU A 1 86 ? 3.354 5.715 -3.001 1.00 87.44 86 LEU A N 1
ATOM 718 C CA . LEU A 1 86 ? 2.555 5.823 -4.226 1.00 87.44 86 LEU A CA 1
ATOM 719 C C . LEU A 1 86 ? 3.390 6.192 -5.456 1.00 87.44 86 LEU A C 1
ATOM 721 O O . LEU A 1 86 ? 3.076 5.734 -6.560 1.00 87.44 86 LEU A O 1
ATOM 725 N N . ARG A 1 87 ? 4.454 6.980 -5.268 1.00 83.38 87 ARG A N 1
ATOM 726 C CA . ARG A 1 87 ? 5.422 7.303 -6.325 1.00 83.38 87 ARG A CA 1
ATOM 727 C C . ARG A 1 87 ? 6.236 6.073 -6.736 1.00 83.38 87 ARG A C 1
ATOM 729 O O . ARG A 1 87 ? 6.420 5.833 -7.925 1.00 83.38 87 ARG A O 1
ATOM 736 N N . GLY A 1 88 ? 6.618 5.243 -5.767 1.00 82.75 88 GLY A N 1
ATOM 737 C CA . GLY A 1 88 ? 7.499 4.097 -5.982 1.00 82.75 88 GLY A CA 1
ATOM 738 C C . GLY A 1 88 ? 8.973 4.445 -5.728 1.00 82.75 88 GLY A C 1
ATOM 739 O O . GLY A 1 88 ? 9.276 5.543 -5.254 1.00 82.75 88 GLY A O 1
ATOM 740 N N . PRO A 1 89 ? 9.901 3.510 -5.988 1.00 83.81 89 PRO A N 1
ATOM 741 C CA . PRO A 1 89 ? 11.332 3.751 -5.807 1.00 83.81 89 PRO A CA 1
ATOM 742 C C . PRO A 1 89 ? 11.863 4.787 -6.814 1.00 83.81 89 PRO A C 1
ATOM 744 O O . PRO A 1 89 ? 11.488 4.754 -7.980 1.00 83.81 89 PRO A O 1
ATOM 747 N N . ASP A 1 90 ? 12.800 5.645 -6.387 1.00 70.44 90 ASP A N 1
ATOM 748 C CA . ASP A 1 90 ? 13.357 6.765 -7.180 1.00 70.44 90 ASP A CA 1
ATOM 749 C C . ASP A 1 90 ? 13.982 6.366 -8.533 1.00 70.44 90 ASP A C 1
ATOM 751 O O . ASP A 1 90 ? 14.116 7.192 -9.433 1.00 70.44 90 ASP A O 1
ATOM 755 N N . LYS A 1 91 ? 14.380 5.102 -8.695 1.00 66.12 91 LYS A N 1
ATOM 756 C CA . LYS A 1 91 ? 14.926 4.562 -9.949 1.00 66.12 91 LYS A CA 1
ATOM 757 C C . LYS A 1 91 ? 13.775 4.047 -10.824 1.00 66.12 91 LYS A C 1
ATOM 759 O O . LYS A 1 91 ? 13.596 2.841 -10.982 1.00 66.12 91 LYS A O 1
ATOM 764 N N . ASP A 1 92 ? 12.975 4.982 -11.331 1.00 54.31 92 ASP A N 1
ATOM 765 C CA . ASP A 1 92 ? 11.566 4.795 -11.715 1.00 54.31 92 ASP A CA 1
ATOM 766 C C . ASP A 1 92 ? 11.258 3.739 -12.807 1.00 54.31 92 ASP A C 1
ATOM 768 O O . ASP A 1 92 ? 10.129 3.240 -12.837 1.00 54.31 92 ASP A O 1
ATOM 772 N N . ASP A 1 93 ? 12.243 3.308 -13.608 1.00 53.81 93 ASP A N 1
ATOM 773 C CA . ASP A 1 93 ? 12.025 2.405 -14.761 1.00 53.81 93 ASP A CA 1
ATOM 774 C C . ASP A 1 93 ? 12.632 0.997 -14.627 1.00 53.81 93 ASP A C 1
ATOM 776 O O . ASP A 1 93 ? 12.400 0.135 -15.472 1.00 53.81 93 ASP A O 1
ATOM 780 N N . SER A 1 94 ? 13.403 0.719 -13.570 1.00 54.56 94 SER A N 1
ATOM 781 C CA . SER A 1 94 ? 14.113 -0.571 -13.434 1.00 54.56 94 SER A CA 1
ATOM 782 C C . SER A 1 94 ? 13.406 -1.590 -12.533 1.00 54.56 94 SER A C 1
ATOM 784 O O . SER A 1 94 ? 13.827 -2.746 -12.484 1.00 54.56 94 SER A O 1
ATOM 786 N N . TRP A 1 95 ? 12.313 -1.198 -11.860 1.00 67.88 95 TRP A N 1
ATOM 787 C CA . TRP A 1 95 ? 11.687 -2.003 -10.796 1.00 67.88 95 TRP A CA 1
ATOM 788 C C . TRP A 1 95 ? 10.166 -2.182 -10.911 1.00 67.88 95 TRP A C 1
ATOM 790 O O . TRP A 1 95 ? 9.454 -1.881 -9.944 1.00 67.88 95 TRP A O 1
ATOM 800 N N . PRO A 1 96 ? 9.629 -2.695 -12.037 1.00 70.56 96 PRO A N 1
ATOM 801 C CA . PRO A 1 96 ? 8.191 -2.936 -12.163 1.00 70.56 96 PRO A CA 1
ATOM 802 C C . PRO A 1 96 ? 7.647 -3.798 -11.015 1.00 70.56 96 PRO A C 1
ATOM 804 O O . PRO A 1 96 ? 6.617 -3.473 -10.428 1.00 70.56 96 PRO A O 1
ATOM 807 N N . SER A 1 97 ? 8.394 -4.830 -10.610 1.00 80.94 97 SER A N 1
ATOM 808 C CA . SER A 1 97 ? 7.999 -5.753 -9.542 1.00 80.94 97 SER A CA 1
ATOM 809 C C . SER A 1 97 ? 7.780 -5.057 -8.195 1.00 80.94 97 SER A C 1
ATOM 811 O O . SER A 1 97 ? 6.785 -5.328 -7.536 1.00 80.94 97 SER A O 1
ATOM 813 N N . ALA A 1 98 ? 8.622 -4.098 -7.797 1.00 86.56 98 ALA A N 1
ATOM 814 C CA . ALA A 1 98 ? 8.459 -3.383 -6.526 1.00 86.56 98 ALA A CA 1
ATOM 815 C C . ALA A 1 98 ? 7.123 -2.622 -6.457 1.00 86.56 98 ALA A C 1
ATOM 817 O O . ALA A 1 98 ? 6.410 -2.689 -5.452 1.00 86.56 98 ALA A O 1
ATOM 818 N N . LYS A 1 99 ? 6.770 -1.932 -7.551 1.00 86.81 99 LYS A N 1
ATOM 819 C CA . LYS A 1 99 ? 5.521 -1.170 -7.659 1.00 86.81 99 LYS A CA 1
ATOM 820 C C . LYS A 1 99 ? 4.305 -2.095 -7.670 1.00 86.81 99 LYS A C 1
ATOM 822 O O . LYS A 1 99 ? 3.334 -1.805 -6.972 1.00 86.81 99 LYS A O 1
ATOM 827 N N . VAL A 1 100 ? 4.358 -3.207 -8.408 1.00 89.25 100 VAL A N 1
ATOM 828 C CA . VAL A 1 100 ? 3.247 -4.173 -8.437 1.00 89.25 100 VAL A CA 1
ATOM 829 C C . VAL A 1 100 ? 3.047 -4.826 -7.067 1.00 89.25 100 VAL A C 1
ATOM 831 O O . VAL A 1 100 ? 1.924 -4.913 -6.583 1.00 89.25 100 VAL A O 1
ATOM 834 N N . LEU A 1 101 ? 4.125 -5.213 -6.383 1.00 93.00 101 LEU A N 1
ATOM 835 C CA . LEU A 1 101 ? 4.027 -5.913 -5.100 1.00 93.00 101 LEU A CA 1
ATOM 836 C C . LEU A 1 101 ? 3.560 -5.009 -3.957 1.00 93.00 101 LEU A C 1
ATOM 838 O O . LEU A 1 101 ? 2.720 -5.426 -3.165 1.00 93.00 101 LEU A O 1
ATOM 842 N N . PHE A 1 102 ? 4.125 -3.803 -3.836 1.00 93.19 102 PHE A N 1
ATOM 843 C CA . PHE A 1 102 ? 3.954 -2.983 -2.633 1.00 93.19 102 PHE A CA 1
ATOM 844 C C . PHE A 1 102 ? 3.115 -1.728 -2.852 1.00 93.19 102 PHE A C 1
ATOM 846 O O . PHE A 1 102 ? 2.376 -1.336 -1.951 1.00 93.19 102 PHE A O 1
ATOM 853 N N . THR A 1 103 ? 3.207 -1.090 -4.021 1.00 89.81 103 THR A N 1
ATOM 854 C CA . THR A 1 103 ? 2.479 0.158 -4.292 1.00 89.81 103 THR A CA 1
ATOM 855 C C . THR A 1 103 ? 1.049 -0.101 -4.758 1.00 89.81 103 THR A C 1
ATOM 857 O O . THR A 1 103 ? 0.137 0.578 -4.299 1.00 89.81 103 THR A O 1
ATOM 860 N N . CYS A 1 104 ? 0.826 -1.072 -5.641 1.00 90.06 104 CYS A N 1
ATOM 861 C CA . CYS A 1 104 ? -0.503 -1.395 -6.170 1.00 90.06 104 CYS A CA 1
ATOM 862 C C . CYS A 1 104 ? -1.567 -1.668 -5.103 1.00 90.06 104 CYS A C 1
ATOM 864 O O . CYS A 1 104 ? -2.606 -1.006 -5.144 1.00 90.06 104 CYS A O 1
ATOM 866 N N . PRO A 1 105 ? -1.329 -2.530 -4.091 1.00 90.62 105 PRO A N 1
ATOM 867 C CA . PRO A 1 105 ? -2.328 -2.739 -3.046 1.00 90.62 105 PRO A CA 1
ATOM 868 C C . PRO A 1 105 ? -2.634 -1.460 -2.251 1.00 90.62 105 PRO A C 1
ATOM 870 O O . PRO A 1 105 ? -3.720 -1.340 -1.700 1.00 90.62 105 PRO A O 1
ATOM 873 N N . LEU A 1 106 ? -1.714 -0.489 -2.216 1.00 89.19 106 LEU A N 1
ATOM 874 C CA . LEU A 1 106 ? -1.904 0.799 -1.549 1.00 89.19 106 LEU A CA 1
ATOM 875 C C . LEU A 1 106 ? -2.574 1.855 -2.439 1.00 89.19 106 LEU A C 1
ATOM 877 O O . LEU A 1 106 ? -3.177 2.774 -1.904 1.00 89.19 106 LEU A O 1
ATOM 881 N N . ARG A 1 107 ? -2.504 1.747 -3.772 1.00 79.38 107 ARG A N 1
ATOM 882 C CA . ARG A 1 107 ? -3.178 2.674 -4.705 1.00 79.38 107 ARG A CA 1
ATOM 883 C C . ARG A 1 107 ? -4.692 2.488 -4.744 1.00 79.38 107 ARG A C 1
ATOM 885 O O . ARG A 1 107 ? -5.400 3.417 -5.135 1.00 79.38 107 ARG A O 1
ATOM 892 N N . GLY A 1 108 ? -5.176 1.308 -4.357 1.00 76.69 108 GLY A N 1
ATOM 893 C CA . GLY A 1 108 ? -6.569 0.938 -4.575 1.00 76.69 108 GLY A CA 1
ATOM 894 C C . GLY A 1 108 ? -6.900 0.854 -6.072 1.00 76.69 108 GLY A C 1
ATOM 895 O O . GLY A 1 108 ? -5.999 0.684 -6.895 1.00 76.69 108 GLY A O 1
ATOM 896 N N . ARG A 1 109 ? -8.178 0.971 -6.441 1.00 73.56 109 ARG A N 1
ATOM 897 C CA . ARG A 1 109 ? -8.635 0.919 -7.843 1.00 73.56 109 ARG A CA 1
ATOM 898 C C . ARG A 1 109 ? -8.354 2.244 -8.566 1.00 73.56 109 ARG A C 1
ATOM 900 O O . ARG A 1 109 ? -8.781 3.305 -8.099 1.00 73.56 109 ARG A O 1
ATOM 907 N N . THR A 1 110 ? -7.676 2.205 -9.719 1.00 70.94 110 THR A N 1
ATOM 908 C CA . THR A 1 110 ? -7.409 3.397 -10.549 1.00 70.94 110 THR A CA 1
ATOM 909 C C . THR A 1 110 ? -7.325 3.064 -12.039 1.00 70.94 110 THR A C 1
ATOM 911 O O . THR A 1 110 ? -6.753 2.067 -12.439 1.00 70.94 110 THR A O 1
ATOM 914 N N . VAL A 1 111 ? -7.866 3.938 -12.892 1.00 63.16 111 VAL A N 1
ATOM 915 C CA . VAL A 1 111 ? -7.893 3.734 -14.357 1.00 63.16 111 VAL A CA 1
ATOM 916 C C . VAL A 1 111 ? -6.652 4.265 -15.085 1.00 63.16 111 VAL A C 1
ATOM 918 O O . VAL A 1 111 ? -6.549 4.123 -16.300 1.00 63.16 111 VAL A O 1
ATOM 921 N N . MET A 1 112 ? -5.743 4.947 -14.381 1.00 57.41 112 MET A N 1
ATOM 922 C CA . MET A 1 112 ? -4.657 5.723 -15.004 1.00 57.41 112 MET A CA 1
ATOM 923 C C . MET A 1 112 ? -3.250 5.151 -14.780 1.00 57.41 112 MET A C 1
ATOM 925 O O . MET A 1 112 ? -2.286 5.737 -15.270 1.00 57.41 112 MET A O 1
ATOM 929 N N . ALA A 1 113 ? -3.099 4.060 -14.025 1.00 68.06 113 ALA A N 1
ATOM 930 C CA . ALA A 1 113 ? -1.801 3.469 -13.696 1.00 68.06 113 ALA A CA 1
ATOM 931 C C . ALA A 1 113 ? -1.962 2.042 -13.146 1.00 68.06 113 ALA A C 1
ATOM 933 O O . ALA A 1 113 ? -3.087 1.596 -12.964 1.00 68.06 113 ALA A O 1
ATOM 934 N N . LEU A 1 114 ? -0.835 1.392 -12.817 1.00 74.69 114 LEU A N 1
ATOM 935 C CA . LEU A 1 114 ? -0.826 0.141 -12.052 1.00 74.69 114 LEU A CA 1
ATOM 936 C C . LEU A 1 114 ? -1.666 0.274 -10.770 1.00 74.69 114 LEU A C 1
ATOM 938 O O . LEU A 1 114 ? -1.439 1.229 -10.005 1.00 74.69 114 LEU A O 1
ATOM 942 N N . ASP A 1 115 ? -2.585 -0.663 -10.549 1.00 82.06 115 ASP A N 1
ATOM 943 C CA . ASP A 1 115 ? -3.621 -0.615 -9.518 1.00 82.06 115 ASP A CA 1
ATOM 944 C C . ASP A 1 115 ? -3.797 -1.945 -8.760 1.00 82.06 115 ASP A C 1
ATOM 946 O O . ASP A 1 115 ? -3.030 -2.895 -8.922 1.00 82.06 115 ASP A O 1
ATOM 950 N N . VAL A 1 116 ? -4.769 -2.000 -7.845 1.00 87.88 116 VAL A N 1
ATOM 951 C CA . VAL A 1 116 ? -5.002 -3.190 -7.012 1.00 87.88 116 VAL A CA 1
ATOM 952 C C . VAL A 1 116 ? -5.286 -4.464 -7.820 1.00 87.88 116 VAL A C 1
ATOM 954 O O . VAL A 1 116 ? -4.930 -5.549 -7.353 1.00 87.88 116 VAL A O 1
ATOM 957 N N . ASP A 1 117 ? -5.869 -4.368 -9.017 1.00 88.50 117 ASP A N 1
ATOM 958 C CA . ASP A 1 117 ? -6.175 -5.535 -9.845 1.00 88.50 117 ASP A CA 1
ATOM 959 C C . ASP A 1 117 ? -4.886 -6.151 -10.419 1.00 88.50 117 ASP A C 1
ATOM 961 O O . ASP A 1 117 ? -4.772 -7.379 -10.467 1.00 88.50 117 ASP A O 1
ATOM 965 N N . ASP A 1 118 ? -3.861 -5.341 -10.719 1.00 90.12 118 ASP A N 1
ATOM 966 C CA . ASP A 1 118 ? -2.531 -5.836 -11.113 1.00 90.12 118 ASP A CA 1
ATOM 967 C C . ASP A 1 118 ? -1.878 -6.669 -10.002 1.00 90.12 118 ASP A C 1
ATOM 969 O O . ASP A 1 118 ? -1.279 -7.713 -10.262 1.00 90.12 118 ASP A O 1
ATOM 973 N N . PHE A 1 119 ? -2.024 -6.246 -8.740 1.00 92.31 119 PHE A N 1
ATOM 974 C CA . PHE A 1 119 ? -1.563 -7.040 -7.597 1.00 92.31 119 PHE A CA 1
ATOM 975 C C . PHE A 1 119 ? -2.356 -8.346 -7.466 1.00 92.31 119 PHE A C 1
ATOM 977 O O . PHE A 1 119 ? -1.786 -9.403 -7.193 1.00 92.31 119 PHE A O 1
ATOM 984 N N . LEU A 1 120 ? -3.679 -8.289 -7.642 1.00 91.94 120 LEU A N 1
ATOM 985 C CA . LEU A 1 120 ? -4.554 -9.456 -7.508 1.00 91.94 120 LEU A CA 1
ATOM 986 C C . LEU A 1 120 ? -4.346 -10.491 -8.621 1.00 91.94 120 LEU A C 1
ATOM 988 O O . LEU A 1 120 ? -4.613 -11.673 -8.387 1.00 91.94 120 LEU A O 1
ATOM 992 N N . ALA A 1 121 ? -3.848 -10.065 -9.783 1.00 92.38 121 ALA A N 1
ATOM 993 C CA . ALA A 1 121 ? -3.495 -10.929 -10.902 1.00 92.38 121 ALA A CA 1
ATOM 994 C C . ALA A 1 121 ? -2.206 -11.741 -10.672 1.00 92.38 121 ALA A C 1
ATOM 996 O O . ALA A 1 121 ? -1.990 -12.733 -11.370 1.00 92.38 121 ALA A O 1
ATOM 997 N N . LEU A 1 122 ? -1.366 -11.364 -9.699 1.00 91.62 122 LEU A N 1
ATOM 998 C CA . LEU A 1 122 ? -0.116 -12.072 -9.425 1.00 91.62 122 LEU A CA 1
ATOM 999 C C . LEU A 1 122 ? -0.362 -13.496 -8.913 1.00 91.62 122 LEU A C 1
ATOM 1001 O O . LEU A 1 122 ? -1.126 -13.739 -7.969 1.00 91.62 122 LEU A O 1
ATOM 1005 N N . SER A 1 123 ? 0.361 -14.454 -9.494 1.00 93.25 123 SER A N 1
ATOM 1006 C CA . SER A 1 123 ? 0.424 -15.812 -8.967 1.00 93.25 123 SER A CA 1
ATOM 1007 C C . SER A 1 123 ? 1.293 -15.875 -7.704 1.00 93.25 123 SER A C 1
ATOM 1009 O O . SER A 1 123 ? 2.043 -14.954 -7.370 1.00 93.25 123 SER A O 1
ATOM 1011 N N . LYS A 1 124 ? 1.223 -16.998 -6.978 1.00 93.38 124 LYS A N 1
ATOM 1012 C CA . LYS A 1 124 ? 2.128 -17.232 -5.840 1.00 93.38 124 LYS A CA 1
ATOM 1013 C C . LYS A 1 124 ? 3.595 -17.228 -6.277 1.00 93.38 124 LYS A C 1
ATOM 1015 O O . LYS A 1 124 ? 4.428 -16.713 -5.537 1.00 93.38 124 LYS A O 1
ATOM 1020 N N . ASP A 1 125 ? 3.893 -17.761 -7.456 1.00 94.19 125 ASP A N 1
ATOM 1021 C CA . ASP A 1 125 ? 5.262 -17.843 -7.965 1.00 94.19 125 ASP A CA 1
ATOM 1022 C C . ASP A 1 125 ? 5.785 -16.456 -8.351 1.00 94.19 125 ASP A C 1
ATOM 1024 O O . ASP A 1 125 ? 6.912 -16.115 -7.994 1.00 94.19 125 ASP A O 1
ATOM 1028 N N . ASP A 1 126 ? 4.949 -15.609 -8.963 1.00 93.81 126 ASP A N 1
ATOM 1029 C CA . ASP A 1 126 ? 5.305 -14.211 -9.256 1.00 93.81 126 ASP A CA 1
ATOM 1030 C C . ASP A 1 126 ? 5.636 -13.440 -7.974 1.00 93.81 126 ASP A C 1
ATOM 1032 O O . ASP A 1 126 ? 6.613 -12.693 -7.911 1.00 93.81 126 ASP A O 1
ATOM 1036 N N . MET A 1 127 ? 4.853 -13.666 -6.917 1.00 94.38 127 MET A N 1
ATOM 1037 C CA . MET A 1 127 ? 5.071 -13.052 -5.608 1.00 94.38 127 MET A CA 1
ATOM 1038 C C . MET A 1 127 ? 6.385 -13.509 -4.968 1.00 94.38 127 MET A C 1
ATOM 1040 O O . MET A 1 127 ? 7.111 -12.689 -4.404 1.00 94.38 127 MET A O 1
ATOM 1044 N N . VAL A 1 128 ? 6.707 -14.804 -5.054 1.00 96.06 128 VAL A N 1
ATOM 1045 C CA . VAL A 1 128 ? 7.965 -15.355 -4.526 1.00 96.06 128 VAL A CA 1
ATOM 1046 C C . VAL A 1 128 ? 9.161 -14.814 -5.305 1.00 96.06 128 VAL A C 1
ATOM 1048 O O . VAL A 1 128 ? 10.095 -14.309 -4.680 1.00 96.06 128 VAL A O 1
ATOM 1051 N N . HIS A 1 129 ? 9.128 -14.857 -6.640 1.00 95.06 129 HIS A N 1
ATOM 1052 C CA . HIS A 1 129 ? 10.190 -14.298 -7.482 1.00 95.06 129 HIS A CA 1
ATOM 1053 C C . HIS A 1 129 ? 10.381 -12.807 -7.220 1.00 95.06 129 HIS A C 1
ATOM 1055 O O . HIS A 1 129 ? 11.498 -12.361 -6.968 1.00 95.06 129 HIS A O 1
ATOM 1061 N N . GLY A 1 130 ? 9.282 -12.057 -7.149 1.00 94.19 130 GLY A N 1
ATOM 1062 C CA . GLY A 1 130 ? 9.302 -10.648 -6.803 1.00 94.19 130 GLY A CA 1
ATOM 1063 C C . GLY A 1 130 ? 9.972 -10.383 -5.453 1.00 94.19 130 GLY A C 1
ATOM 1064 O O . GLY A 1 130 ? 10.853 -9.535 -5.350 1.00 94.19 130 GLY A O 1
ATOM 1065 N N . PHE A 1 131 ? 9.635 -11.144 -4.411 1.00 96.25 131 PHE A N 1
ATOM 1066 C CA . PHE A 1 131 ? 10.282 -11.009 -3.102 1.00 96.25 131 PHE A CA 1
ATOM 1067 C C . PHE A 1 131 ? 11.779 -11.363 -3.128 1.00 96.25 131 PHE A C 1
ATOM 1069 O O . PHE A 1 131 ? 12.565 -10.717 -2.428 1.00 96.25 131 PHE A O 1
ATOM 1076 N N . ILE A 1 132 ? 12.184 -12.364 -3.916 1.00 95.12 132 ILE A N 1
ATOM 1077 C CA . ILE A 1 132 ? 13.597 -12.725 -4.113 1.00 95.12 132 ILE A CA 1
ATOM 1078 C C . ILE A 1 132 ? 14.349 -11.571 -4.779 1.00 95.12 132 ILE A C 1
ATOM 1080 O O . ILE A 1 132 ? 15.385 -11.153 -4.257 1.00 95.12 132 ILE A O 1
ATOM 1084 N N . ASP A 1 133 ? 13.802 -11.010 -5.858 1.00 92.31 133 ASP A N 1
ATOM 1085 C CA . ASP A 1 133 ? 14.403 -9.893 -6.591 1.00 92.31 133 ASP A CA 1
ATOM 1086 C C . ASP A 1 133 ? 14.574 -8.658 -5.706 1.00 92.31 133 ASP A C 1
ATOM 1088 O O . ASP A 1 133 ? 15.644 -8.048 -5.677 1.00 92.31 133 ASP A O 1
ATOM 1092 N N . ILE A 1 134 ? 13.542 -8.319 -4.929 1.00 92.94 134 ILE A N 1
ATOM 1093 C CA . ILE A 1 134 ? 13.590 -7.200 -3.983 1.00 92.94 134 ILE A CA 1
ATOM 1094 C C . ILE A 1 134 ? 14.640 -7.454 -2.902 1.00 92.94 134 ILE A C 1
ATOM 1096 O O . ILE A 1 134 ? 15.394 -6.546 -2.553 1.00 92.94 134 ILE A O 1
ATOM 1100 N N . LYS A 1 135 ? 14.728 -8.681 -2.373 1.00 93.19 135 LYS A N 1
ATOM 1101 C CA . LYS A 1 135 ? 15.716 -9.009 -1.340 1.00 93.19 135 LYS A CA 1
ATOM 1102 C C . LYS A 1 135 ? 17.143 -8.940 -1.870 1.00 93.19 135 LYS A C 1
ATOM 1104 O O . LYS A 1 135 ? 18.015 -8.464 -1.151 1.00 93.19 135 LYS A O 1
ATOM 1109 N N . ALA A 1 136 ? 17.378 -9.389 -3.100 1.00 92.31 136 ALA A N 1
ATOM 1110 C CA . ALA A 1 136 ? 18.690 -9.325 -3.741 1.00 92.31 136 ALA A CA 1
ATOM 1111 C C . ALA A 1 136 ? 19.182 -7.884 -3.955 1.00 92.31 136 ALA A C 1
ATOM 1113 O O . ALA A 1 136 ? 20.369 -7.673 -4.177 1.00 92.31 136 ALA A O 1
ATOM 1114 N N . ARG A 1 137 ? 18.274 -6.901 -3.898 1.00 89.38 137 ARG A N 1
ATOM 1115 C CA . ARG A 1 137 ? 18.547 -5.477 -4.145 1.00 89.38 137 ARG A CA 1
ATOM 1116 C C . ARG A 1 137 ? 18.099 -4.604 -2.976 1.00 89.38 137 ARG A C 1
ATOM 1118 O O . ARG A 1 137 ? 17.772 -3.426 -3.136 1.00 89.38 137 ARG A O 1
ATOM 1125 N N . LYS A 1 138 ? 18.059 -5.203 -1.785 1.00 90.25 138 LYS A N 1
ATOM 1126 C CA . LYS A 1 138 ? 17.567 -4.581 -0.558 1.00 90.25 138 LYS A CA 1
ATOM 1127 C C . LYS A 1 138 ? 18.277 -3.261 -0.279 1.00 90.25 138 LYS A C 1
ATOM 1129 O O . LYS A 1 138 ? 17.610 -2.315 0.119 1.00 90.25 138 LYS A O 1
ATOM 1134 N N . GLU A 1 139 ? 19.591 -3.189 -0.469 1.00 90.56 139 GLU A N 1
ATOM 1135 C CA . GLU A 1 139 ? 20.394 -1.993 -0.197 1.00 90.56 139 GLU A CA 1
ATOM 1136 C C . GLU A 1 139 ? 19.948 -0.814 -1.072 1.00 90.56 139 GLU A C 1
ATOM 1138 O O . GLU A 1 139 ? 19.788 0.301 -0.581 1.00 90.56 139 GLU A O 1
ATOM 1143 N N . GLU A 1 140 ? 19.664 -1.068 -2.352 1.00 89.75 140 GLU A N 1
ATOM 1144 C CA . GLU A 1 140 ? 19.181 -0.046 -3.287 1.00 89.75 140 GLU A CA 1
ATOM 1145 C C . GLU A 1 140 ? 17.749 0.400 -2.979 1.00 89.75 140 GLU A C 1
ATOM 1147 O O . GLU A 1 140 ? 17.392 1.559 -3.185 1.00 89.75 140 GLU A O 1
ATOM 1152 N N . LEU A 1 141 ? 16.926 -0.525 -2.483 1.00 90.12 141 LEU A N 1
ATOM 1153 C CA . LEU A 1 141 ? 15.516 -0.294 -2.177 1.00 90.12 141 LEU A CA 1
ATOM 1154 C C . LEU A 1 141 ? 15.271 0.055 -0.708 1.00 90.12 141 LEU A C 1
ATOM 1156 O O . LEU A 1 141 ? 14.122 0.242 -0.317 1.00 90.12 141 LEU A O 1
ATOM 1160 N N . GLN A 1 142 ? 16.316 0.168 0.115 1.00 92.00 142 GLN A N 1
ATOM 1161 C CA . GLN A 1 142 ? 16.193 0.264 1.569 1.00 92.00 142 GLN A CA 1
ATOM 1162 C C . GLN A 1 142 ? 15.317 1.443 2.000 1.00 92.00 142 GLN A C 1
ATOM 1164 O O . GLN A 1 142 ? 14.464 1.291 2.875 1.00 92.00 142 GLN A O 1
ATOM 1169 N N . HIS A 1 143 ? 15.507 2.603 1.369 1.00 91.62 143 HIS A N 1
ATOM 1170 C CA . HIS A 1 143 ? 14.724 3.803 1.656 1.00 91.62 143 HIS A CA 1
ATOM 1171 C C . HIS A 1 143 ? 13.241 3.604 1.315 1.00 91.62 143 HIS A C 1
ATOM 1173 O O . HIS A 1 143 ? 12.364 3.860 2.136 1.00 91.62 143 HIS A O 1
ATOM 1179 N N . TYR A 1 144 ? 12.954 3.052 0.136 1.00 92.56 144 TYR A N 1
ATOM 1180 C CA . TYR A 1 144 ? 11.590 2.759 -0.298 1.00 92.56 144 TYR A CA 1
ATOM 1181 C C . TYR A 1 144 ? 10.916 1.693 0.586 1.00 92.56 144 TYR A C 1
ATOM 1183 O O . TYR A 1 144 ? 9.785 1.885 1.034 1.00 92.56 144 TYR A O 1
ATOM 1191 N N . 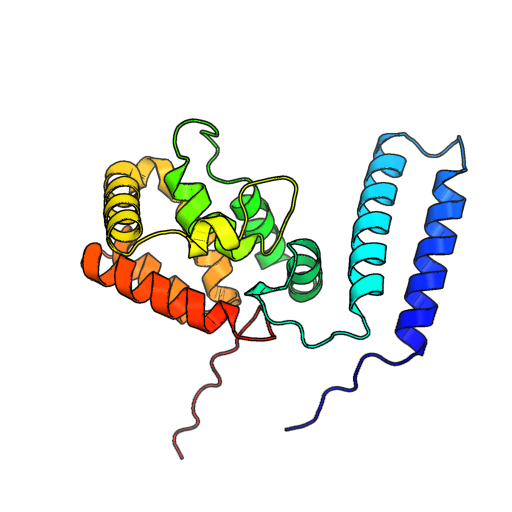LEU A 1 145 ? 11.630 0.616 0.931 1.00 94.44 145 LEU A N 1
ATOM 1192 C CA . LEU A 1 145 ? 11.162 -0.421 1.857 1.00 94.44 145 LEU A CA 1
ATOM 1193 C C . LEU A 1 145 ? 10.857 0.143 3.249 1.00 94.44 145 LEU A C 1
ATOM 1195 O O . LEU A 1 145 ? 9.902 -0.300 3.884 1.00 94.44 145 LEU A O 1
ATOM 1199 N N . HIS A 1 146 ? 11.631 1.127 3.714 1.00 95.06 146 HIS A N 1
ATOM 1200 C CA . HIS A 1 146 ? 11.350 1.817 4.969 1.00 95.06 146 HIS A CA 1
ATOM 1201 C C . HIS A 1 146 ? 9.997 2.534 4.916 1.00 95.06 146 HIS A C 1
ATOM 1203 O O . HIS A 1 146 ? 9.171 2.315 5.796 1.00 95.06 146 HIS A O 1
ATOM 1209 N N . HIS A 1 147 ? 9.714 3.297 3.853 1.00 94.88 147 HIS A N 1
ATOM 1210 C CA . HIS A 1 147 ? 8.405 3.938 3.693 1.00 94.88 147 HIS A CA 1
ATOM 1211 C C . HIS A 1 147 ? 7.256 2.928 3.606 1.00 94.88 147 HIS A C 1
ATOM 1213 O O . HIS A 1 147 ? 6.229 3.143 4.246 1.00 94.88 147 HIS A O 1
ATOM 1219 N N . ILE A 1 148 ? 7.430 1.817 2.878 1.00 95.75 148 ILE A N 1
ATOM 1220 C CA . ILE A 1 148 ? 6.424 0.744 2.810 1.00 95.75 148 ILE A CA 1
ATOM 1221 C C . ILE A 1 148 ? 6.116 0.210 4.209 1.00 95.75 148 ILE A C 1
ATOM 1223 O O . ILE A 1 148 ? 4.953 0.084 4.587 1.00 95.75 148 ILE A O 1
ATOM 1227 N N . ILE A 1 149 ? 7.154 -0.103 4.985 1.00 96.31 149 ILE A N 1
ATOM 1228 C CA . ILE A 1 149 ? 6.991 -0.623 6.342 1.00 96.31 149 ILE A CA 1
ATOM 1229 C C . ILE A 1 149 ? 6.280 0.400 7.224 1.00 96.31 149 ILE A C 1
ATOM 1231 O O . ILE A 1 149 ? 5.346 0.006 7.912 1.00 96.31 149 ILE A O 1
ATOM 1235 N N . SER A 1 150 ? 6.655 1.680 7.161 1.00 94.94 150 SER A N 1
ATOM 1236 C CA . SER A 1 150 ? 5.994 2.738 7.930 1.00 94.94 150 SER A CA 1
ATOM 1237 C C . SER A 1 150 ? 4.512 2.866 7.598 1.00 94.94 150 SER A C 1
ATOM 1239 O O . SER A 1 150 ? 3.698 2.935 8.511 1.00 94.94 150 SER A O 1
ATOM 1241 N N . VAL A 1 151 ? 4.133 2.800 6.315 1.00 95.00 151 VAL A N 1
ATOM 1242 C CA . VAL A 1 151 ? 2.714 2.758 5.912 1.00 95.00 151 VAL A CA 1
ATOM 1243 C C . VAL A 1 151 ? 1.994 1.587 6.576 1.00 95.00 151 VAL A C 1
ATOM 1245 O O . VAL A 1 151 ? 0.949 1.765 7.202 1.00 95.00 151 VAL A O 1
ATOM 1248 N N . TRP A 1 152 ? 2.575 0.389 6.498 1.00 96.31 152 TRP A N 1
ATOM 1249 C CA . TRP A 1 152 ? 1.963 -0.802 7.079 1.00 96.31 152 TRP A CA 1
ATOM 1250 C C . TRP A 1 152 ? 1.961 -0.817 8.608 1.00 96.31 152 TRP A C 1
ATOM 1252 O O . TRP A 1 152 ? 1.099 -1.476 9.177 1.00 96.31 152 TRP A O 1
ATOM 1262 N N . GLU A 1 153 ? 2.865 -0.109 9.289 1.00 93.81 153 GLU A N 1
ATOM 1263 C CA . GLU A 1 153 ? 2.821 0.030 10.753 1.00 93.81 153 GLU A CA 1
ATOM 1264 C C . GLU A 1 153 ? 1.514 0.667 11.206 1.00 93.81 153 GLU A C 1
ATOM 1266 O O . GLU A 1 153 ? 0.942 0.235 12.202 1.00 93.81 153 GLU A O 1
ATOM 1271 N N . CYS A 1 154 ? 1.033 1.655 10.456 1.00 91.25 154 CYS A N 1
ATOM 1272 C CA . CYS A 1 154 ? -0.241 2.300 10.733 1.00 91.25 154 CYS A CA 1
ATOM 1273 C C . CYS A 1 154 ? -1.413 1.503 10.153 1.00 91.25 154 CYS A C 1
ATOM 1275 O O . CYS A 1 154 ? -2.421 1.316 10.825 1.00 91.25 154 CYS A O 1
ATOM 1277 N N . PHE A 1 155 ? -1.305 1.030 8.909 1.00 93.12 155 PHE A N 1
ATOM 1278 C CA . PHE A 1 155 ? -2.448 0.435 8.211 1.00 93.12 155 PHE A CA 1
ATOM 1279 C C . PHE A 1 155 ? -2.770 -0.959 8.749 1.00 93.12 155 PHE A C 1
ATOM 1281 O O . PHE A 1 155 ? -3.927 -1.283 9.016 1.00 93.12 155 PHE A O 1
ATOM 1288 N N . TYR A 1 156 ? -1.744 -1.803 8.896 1.00 94.38 156 TYR A N 1
ATOM 1289 C CA . TYR A 1 156 ? -1.908 -3.177 9.354 1.00 94.38 156 TYR A CA 1
ATOM 1290 C C . TYR A 1 156 ? -0.589 -3.745 9.922 1.00 94.38 156 TYR A C 1
ATOM 1292 O O . TYR A 1 156 ? 0.198 -4.344 9.174 1.00 94.38 156 TYR A O 1
ATOM 1300 N N . PRO A 1 157 ? -0.329 -3.595 11.241 1.00 95.19 157 PRO A N 1
ATOM 1301 C CA . PRO A 1 157 ? 0.974 -3.871 11.867 1.00 95.19 157 PRO A CA 1
ATOM 1302 C C . PRO A 1 157 ? 1.558 -5.258 11.567 1.00 95.19 157 PRO A C 1
ATOM 1304 O O . PRO A 1 157 ? 2.774 -5.420 11.401 1.00 95.19 157 PRO A O 1
ATOM 1307 N N . SER A 1 158 ? 0.692 -6.265 11.442 1.00 97.00 158 SER A N 1
ATOM 1308 C CA . SER A 1 158 ? 1.060 -7.626 11.045 1.00 97.00 158 SER A CA 1
ATOM 1309 C C . SER A 1 158 ? 1.835 -7.688 9.715 1.00 97.00 158 SER A C 1
ATOM 1311 O O . SER A 1 158 ? 2.793 -8.461 9.604 1.00 97.00 158 SER A O 1
ATOM 1313 N N . ILE A 1 159 ? 1.497 -6.851 8.724 1.00 97.62 159 ILE A N 1
ATOM 1314 C CA . ILE A 1 159 ? 2.244 -6.756 7.458 1.00 97.62 159 ILE A CA 1
ATOM 1315 C C . ILE A 1 159 ? 3.619 -6.133 7.691 1.00 97.62 159 ILE A C 1
ATOM 1317 O O . ILE A 1 159 ? 4.626 -6.686 7.246 1.00 97.62 159 ILE A O 1
ATOM 1321 N N . ALA A 1 160 ? 3.695 -5.021 8.425 1.00 97.25 160 ALA A N 1
ATOM 1322 C CA . ALA A 1 160 ? 4.967 -4.354 8.706 1.00 97.25 160 ALA A CA 1
ATOM 1323 C C . ALA A 1 160 ? 5.957 -5.284 9.423 1.00 97.25 160 ALA A C 1
ATOM 1325 O O . ALA A 1 160 ? 7.143 -5.337 9.081 1.00 97.25 160 ALA A O 1
ATOM 1326 N N . LYS A 1 161 ? 5.468 -6.061 10.398 1.00 97.56 161 LYS A N 1
ATOM 1327 C CA . LYS A 1 161 ? 6.263 -7.065 11.116 1.00 97.56 161 LYS A CA 1
ATOM 1328 C C . LYS A 1 161 ? 6.791 -8.150 10.176 1.00 97.56 161 LYS A C 1
ATOM 1330 O O . LYS A 1 161 ? 7.966 -8.507 10.266 1.00 97.56 161 LYS A O 1
ATOM 1335 N N . LEU A 1 162 ? 5.949 -8.646 9.267 1.00 98.44 162 LEU A N 1
ATOM 1336 C CA . LEU A 1 162 ? 6.344 -9.636 8.266 1.00 98.44 162 LEU A CA 1
ATOM 1337 C C . LEU A 1 162 ? 7.453 -9.095 7.354 1.00 98.44 162 LEU A C 1
ATOM 1339 O O . LEU A 1 162 ? 8.499 -9.730 7.224 1.00 98.44 162 LEU A O 1
ATOM 1343 N N . LEU A 1 163 ? 7.255 -7.910 6.771 1.00 98.00 163 LEU A N 1
ATOM 1344 C CA . LEU A 1 163 ? 8.215 -7.298 5.848 1.00 98.00 163 LEU A CA 1
ATOM 1345 C C . LEU A 1 163 ? 9.561 -7.020 6.530 1.00 98.00 163 LEU A C 1
ATOM 1347 O O . LEU A 1 163 ? 10.613 -7.304 5.955 1.00 98.00 163 LEU A O 1
ATOM 1351 N N . ARG A 1 164 ? 9.556 -6.562 7.790 1.00 98.00 164 ARG A N 1
ATOM 1352 C CA . ARG A 1 164 ? 10.790 -6.434 8.583 1.00 98.00 164 ARG A CA 1
ATOM 1353 C C . ARG A 1 164 ? 11.489 -7.764 8.812 1.00 98.00 164 ARG A C 1
ATOM 1355 O O . ARG A 1 164 ? 12.709 -7.828 8.664 1.00 98.00 164 ARG A O 1
ATOM 1362 N N . GLY A 1 165 ? 10.739 -8.812 9.143 1.00 98.06 165 GLY A N 1
ATOM 1363 C CA . GLY A 1 165 ? 11.292 -10.150 9.339 1.00 98.06 165 GLY A CA 1
ATOM 1364 C C . GLY A 1 165 ? 11.958 -10.711 8.080 1.00 98.06 165 GLY A C 1
ATOM 1365 O O . GLY A 1 165 ? 13.015 -11.333 8.162 1.00 98.06 165 GLY A O 1
ATOM 1366 N N . VAL A 1 166 ? 11.382 -10.436 6.907 1.00 97.94 166 VAL A N 1
ATOM 1367 C CA . VAL A 1 166 ? 11.907 -10.896 5.612 1.00 97.94 166 VAL A CA 1
ATOM 1368 C C . VAL A 1 166 ? 13.123 -10.086 5.162 1.00 97.94 166 VAL A C 1
ATOM 1370 O O . VAL A 1 166 ? 14.165 -10.667 4.846 1.00 97.94 166 VAL A O 1
ATOM 1373 N N . PHE A 1 167 ? 12.997 -8.756 5.111 1.00 96.69 167 PHE A N 1
ATOM 1374 C CA . PHE A 1 167 ? 13.983 -7.899 4.452 1.00 96.69 167 PHE A CA 1
ATOM 1375 C C . PHE A 1 167 ? 15.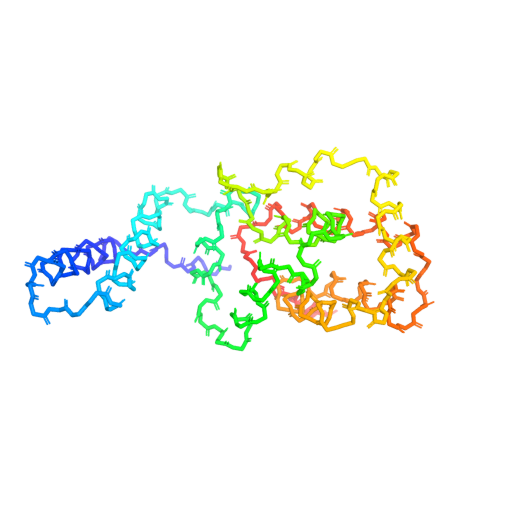049 -7.360 5.405 1.00 96.69 167 PHE A C 1
ATOM 1377 O O . PHE A 1 167 ? 16.196 -7.221 5.000 1.00 96.69 167 PHE A O 1
ATOM 1384 N N . PHE A 1 168 ? 14.733 -7.085 6.671 1.00 95.50 168 PHE A N 1
ATOM 1385 C CA . PHE A 1 168 ? 15.669 -6.414 7.582 1.00 95.50 168 PHE A CA 1
ATOM 1386 C C . PHE A 1 168 ? 16.317 -7.368 8.577 1.00 95.50 168 PHE A C 1
ATOM 1388 O O . PHE A 1 168 ? 17.541 -7.439 8.622 1.00 95.50 168 PHE A O 1
ATOM 1395 N N . VAL A 1 169 ? 15.507 -8.116 9.327 1.00 96.44 169 VAL A N 1
ATOM 1396 C CA . VAL A 1 169 ? 15.985 -9.056 10.353 1.00 96.44 169 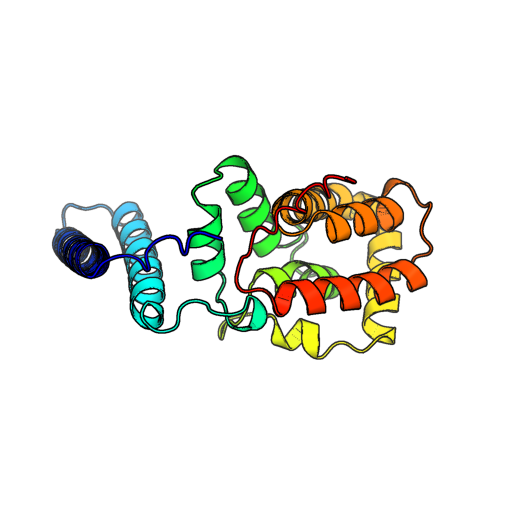VAL A CA 1
ATOM 1397 C C . VAL A 1 169 ? 16.488 -10.355 9.722 1.00 96.44 169 VAL A C 1
ATOM 1399 O O . VAL A 1 169 ? 17.452 -10.942 10.198 1.00 96.44 169 VAL A O 1
ATOM 1402 N N . GLY A 1 170 ? 15.840 -10.814 8.647 1.00 93.50 170 GLY A N 1
ATOM 1403 C CA . GLY A 1 170 ? 16.203 -12.050 7.953 1.00 93.50 170 GLY A CA 1
ATOM 1404 C C . GLY A 1 170 ? 15.803 -13.333 8.691 1.00 93.50 170 GLY A C 1
ATOM 1405 O O . GLY A 1 170 ? 16.287 -14.405 8.341 1.00 93.50 170 GLY A O 1
ATOM 1406 N N . ASN A 1 171 ? 14.915 -13.251 9.687 1.00 96.81 171 ASN A N 1
ATOM 1407 C CA . ASN A 1 171 ? 14.421 -14.407 10.442 1.00 96.81 171 ASN A CA 1
ATOM 1408 C C . ASN A 1 171 ? 13.208 -15.098 9.790 1.00 96.81 171 ASN A C 1
ATOM 1410 O O . ASN A 1 171 ? 12.746 -16.124 10.288 1.00 96.81 171 ASN A O 1
ATOM 1414 N N . ILE A 1 172 ? 12.691 -14.557 8.682 1.00 97.75 172 ILE A N 1
ATOM 1415 C CA . ILE A 1 172 ? 11.619 -15.161 7.883 1.00 97.75 172 ILE A CA 1
ATOM 1416 C C . ILE A 1 172 ? 12.171 -15.489 6.494 1.00 97.75 172 ILE A C 1
ATOM 1418 O O . ILE A 1 172 ? 12.748 -14.631 5.820 1.00 97.75 172 ILE A O 1
ATOM 1422 N N . LYS A 1 173 ? 11.993 -16.743 6.059 1.00 97.88 173 LYS A N 1
ATOM 1423 C CA . LYS A 1 173 ? 12.362 -17.168 4.702 1.00 97.88 173 LYS A CA 1
ATOM 1424 C C . LYS A 1 173 ? 11.532 -16.409 3.663 1.00 97.88 173 LYS A C 1
ATOM 1426 O O . LYS A 1 173 ? 10.373 -16.087 3.904 1.00 97.88 173 LYS A O 1
ATOM 1431 N N . VAL A 1 174 ? 12.143 -16.105 2.523 1.00 96.94 174 VAL A N 1
ATOM 1432 C CA . VAL A 1 174 ? 11.589 -15.186 1.511 1.00 96.94 174 VAL A CA 1
ATOM 1433 C C . VAL A 1 174 ? 10.288 -15.704 0.913 1.00 96.94 174 VAL A C 1
ATOM 1435 O O . VAL A 1 174 ? 9.310 -14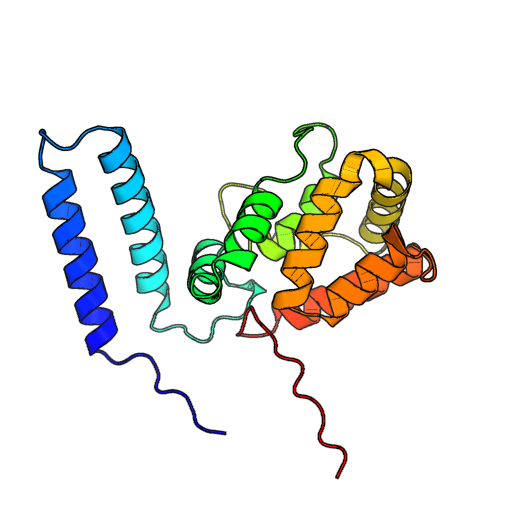.971 0.846 1.00 96.94 174 VAL A O 1
ATOM 1438 N N . ASP A 1 175 ? 10.277 -16.980 0.549 1.00 97.25 175 ASP A N 1
ATOM 1439 C CA . ASP A 1 175 ? 9.132 -17.724 0.029 1.00 97.25 175 ASP A CA 1
ATOM 1440 C C . ASP A 1 175 ? 7.958 -17.748 1.020 1.00 97.25 175 ASP A C 1
ATOM 1442 O O . ASP A 1 175 ? 6.832 -17.379 0.684 1.00 97.25 175 ASP A O 1
ATOM 1446 N N . VAL A 1 176 ? 8.235 -18.087 2.282 1.00 97.75 176 VAL A N 1
ATOM 1447 C CA . VAL A 1 176 ? 7.250 -18.062 3.372 1.00 97.75 176 VAL A CA 1
ATOM 1448 C C . VAL A 1 176 ? 6.718 -16.644 3.584 1.00 97.75 176 VAL A C 1
ATOM 1450 O O . VAL A 1 176 ? 5.521 -16.450 3.803 1.00 97.75 176 VAL A O 1
ATOM 1453 N N . GLY A 1 177 ? 7.606 -15.652 3.513 1.00 97.88 177 GLY A N 1
ATOM 1454 C CA . GLY A 1 177 ? 7.283 -14.236 3.597 1.00 97.88 177 GLY A CA 1
ATOM 1455 C C . GLY A 1 177 ? 6.324 -13.788 2.501 1.00 97.88 177 GLY A C 1
ATOM 1456 O O . GLY A 1 177 ? 5.289 -13.204 2.808 1.00 97.88 177 GLY A O 1
ATOM 1457 N N . ALA A 1 178 ? 6.631 -14.113 1.247 1.00 97.56 178 ALA A N 1
ATOM 1458 C CA . ALA A 1 178 ? 5.817 -13.761 0.089 1.00 97.56 178 ALA A CA 1
ATOM 1459 C C . ALA A 1 178 ? 4.403 -14.350 0.189 1.00 97.56 178 ALA A C 1
ATOM 1461 O O . ALA A 1 178 ? 3.418 -13.626 0.051 1.00 97.56 178 ALA A O 1
ATOM 1462 N N . ILE A 1 179 ? 4.288 -15.641 0.521 1.00 97.06 179 ILE A N 1
ATOM 1463 C CA . ILE A 1 179 ? 2.988 -16.317 0.648 1.00 97.06 179 ILE A CA 1
ATOM 1464 C C . ILE A 1 179 ? 2.144 -15.670 1.754 1.00 97.06 179 ILE A C 1
ATOM 1466 O O . ILE A 1 179 ? 0.985 -15.320 1.528 1.00 97.06 179 ILE A O 1
ATOM 1470 N N . ARG A 1 180 ? 2.734 -15.448 2.936 1.00 97.81 180 ARG A N 1
ATOM 1471 C CA . ARG A 1 180 ? 2.038 -14.792 4.056 1.00 97.81 180 ARG A CA 1
ATOM 1472 C C . ARG A 1 180 ? 1.659 -13.348 3.739 1.00 97.81 180 ARG A C 1
ATOM 1474 O O . ARG A 1 180 ? 0.628 -12.877 4.210 1.00 97.81 180 ARG A O 1
ATOM 1481 N N . TYR A 1 181 ? 2.469 -12.645 2.953 1.00 97.88 181 TYR A N 1
ATOM 1482 C CA . TYR A 1 181 ? 2.193 -11.266 2.567 1.00 97.88 181 TYR A CA 1
ATOM 1483 C C . TYR A 1 181 ? 0.915 -11.173 1.729 1.00 97.88 181 TYR A C 1
ATOM 1485 O O . TYR A 1 181 ? 0.046 -10.368 2.055 1.00 97.88 181 TYR A O 1
ATOM 1493 N N . ILE A 1 182 ? 0.738 -12.059 0.741 1.00 95.94 182 ILE A N 1
ATOM 1494 C CA . ILE A 1 182 ? -0.498 -12.134 -0.061 1.00 95.94 182 ILE A CA 1
ATOM 1495 C C . ILE A 1 182 ? -1.719 -12.325 0.843 1.00 95.94 182 ILE A C 1
ATOM 1497 O O . ILE A 1 182 ? -2.730 -11.643 0.685 1.00 95.94 182 ILE A O 1
ATOM 1501 N N . GLU A 1 183 ? -1.638 -13.254 1.797 1.00 96.06 183 GLU A N 1
ATOM 1502 C CA . GLU A 1 183 ? -2.742 -13.555 2.712 1.00 96.06 183 GLU A CA 1
ATOM 1503 C C . GLU A 1 183 ? -3.110 -12.349 3.579 1.00 96.06 183 GLU A C 1
ATOM 1505 O O . GLU A 1 183 ? -4.292 -12.046 3.748 1.00 96.06 183 GLU A O 1
ATOM 1510 N N . LEU A 1 184 ? -2.110 -11.644 4.115 1.00 97.19 184 LEU A N 1
ATOM 1511 C CA . LEU A 1 184 ? -2.334 -10.456 4.934 1.00 97.19 184 LEU A CA 1
ATOM 1512 C C . LEU A 1 184 ? -2.887 -9.288 4.116 1.00 97.19 184 LEU A C 1
ATOM 1514 O O . LEU A 1 184 ? -3.821 -8.633 4.576 1.00 97.19 184 LEU A O 1
ATOM 1518 N N . ILE A 1 185 ? -2.375 -9.057 2.904 1.00 96.19 185 ILE A N 1
ATOM 1519 C CA . ILE A 1 185 ? -2.905 -8.023 2.007 1.00 96.19 185 ILE A CA 1
ATOM 1520 C C . ILE A 1 185 ? -4.354 -8.335 1.653 1.00 96.19 185 ILE A C 1
ATOM 1522 O O . ILE A 1 185 ? -5.209 -7.471 1.797 1.00 96.19 185 ILE A O 1
ATOM 1526 N N . ARG A 1 186 ? -4.676 -9.580 1.280 1.00 95.06 186 ARG A N 1
ATOM 1527 C CA . ARG A 1 186 ? -6.061 -9.982 0.988 1.00 95.06 186 ARG A CA 1
ATOM 1528 C C . ARG A 1 186 ? -6.989 -9.763 2.176 1.00 95.06 186 ARG A C 1
ATOM 1530 O O . ARG A 1 186 ? -8.109 -9.311 1.973 1.00 95.06 186 ARG A O 1
ATOM 1537 N N . LYS A 1 187 ? -6.536 -10.035 3.405 1.00 95.00 187 LYS A N 1
ATOM 1538 C CA . LYS A 1 187 ? -7.304 -9.710 4.617 1.00 95.00 187 LYS A CA 1
ATOM 1539 C C . LYS A 1 187 ? -7.524 -8.207 4.735 1.00 95.00 187 LYS A C 1
ATOM 1541 O O . LYS A 1 187 ? -8.669 -7.785 4.854 1.00 95.00 187 LYS A O 1
ATOM 1546 N N . TRP A 1 188 ? -6.466 -7.402 4.652 1.00 95.38 188 TRP A N 1
ATOM 1547 C CA . TRP A 1 188 ? -6.572 -5.943 4.718 1.00 95.38 188 TRP A CA 1
ATOM 1548 C C . TRP A 1 188 ? -7.509 -5.381 3.636 1.00 95.38 188 TRP A C 1
ATOM 1550 O O . TRP A 1 188 ? -8.376 -4.572 3.948 1.00 95.38 188 TRP A O 1
ATOM 1560 N N . LEU A 1 189 ? -7.438 -5.894 2.406 1.00 94.06 189 LEU A N 1
ATOM 1561 C CA . LEU A 1 189 ? -8.291 -5.514 1.276 1.00 94.06 189 LEU A CA 1
ATOM 1562 C C . LEU A 1 189 ? -9.794 -5.747 1.520 1.00 94.06 189 LEU A C 1
ATOM 1564 O O . LEU A 1 189 ? -10.619 -5.035 0.949 1.00 94.06 189 LEU A O 1
ATOM 1568 N N . GLN A 1 190 ? -10.163 -6.714 2.367 1.00 93.06 190 GLN A N 1
ATOM 1569 C CA . GLN A 1 190 ? -11.562 -6.967 2.739 1.00 93.06 190 GLN A CA 1
ATOM 1570 C C . GLN A 1 190 ? -12.077 -6.059 3.864 1.00 93.06 190 GLN A C 1
ATOM 1572 O O . GLN A 1 190 ? -13.283 -6.036 4.105 1.00 93.06 190 GLN A O 1
ATOM 1577 N N . ASN A 1 191 ? -11.203 -5.323 4.556 1.00 90.38 191 ASN A N 1
ATOM 1578 C CA . ASN A 1 191 ? -11.619 -4.409 5.616 1.00 90.38 191 ASN A CA 1
ATOM 1579 C C . ASN A 1 191 ? -12.161 -3.104 5.036 1.00 90.38 191 ASN A C 1
ATOM 1581 O O . ASN A 1 191 ? -11.775 -2.684 3.947 1.00 90.38 191 ASN A O 1
ATOM 1585 N N . SER A 1 192 ? -13.046 -2.455 5.7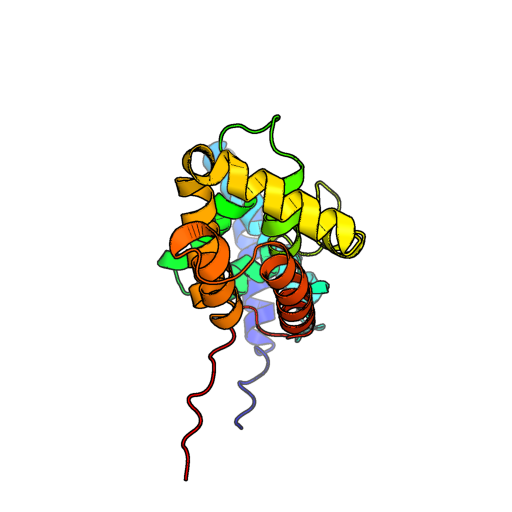86 1.00 87.56 192 SER A N 1
ATOM 1586 C CA . SER A 1 192 ? -13.587 -1.136 5.460 1.00 87.56 192 SER A CA 1
ATOM 1587 C C . SER A 1 192 ? -12.774 0.027 6.008 1.00 87.56 192 SER A C 1
ATOM 1589 O O . SER A 1 192 ? -13.029 1.160 5.626 1.00 87.56 192 SER A O 1
ATOM 1591 N N . GLU A 1 193 ? -11.829 -0.225 6.908 1.00 87.75 193 GLU A N 1
ATOM 1592 C CA . GLU A 1 193 ? -10.950 0.787 7.495 1.00 87.75 193 GLU A CA 1
ATOM 1593 C C . GLU A 1 193 ? -9.533 0.572 6.959 1.00 87.75 193 GLU A C 1
ATOM 1595 O O . GLU A 1 193 ? -9.046 -0.563 6.902 1.00 87.75 193 GLU A O 1
ATOM 1600 N N . VAL A 1 194 ? -8.870 1.652 6.542 1.00 88.25 194 VAL A N 1
ATOM 1601 C CA . VAL A 1 194 ? -7.460 1.604 6.127 1.00 88.25 194 VAL A CA 1
ATOM 1602 C C . VAL A 1 194 ? -6.542 1.325 7.317 1.00 88.25 194 VAL A C 1
ATOM 1604 O O . VAL A 1 194 ? -5.609 0.533 7.192 1.00 88.25 194 VAL A O 1
ATOM 1607 N N . ILE A 1 195 ? -6.818 1.966 8.454 1.00 88.06 195 ILE A N 1
ATOM 1608 C CA . ILE A 1 195 ? -6.056 1.847 9.700 1.00 88.06 195 ILE A CA 1
ATOM 1609 C C . ILE A 1 195 ? -6.749 0.820 10.587 1.00 88.06 195 ILE A C 1
ATOM 1611 O O . ILE A 1 195 ? -7.787 1.099 11.181 1.00 88.06 195 ILE A O 1
ATOM 1615 N N . ILE A 1 196 ? -6.163 -0.368 10.697 1.00 82.31 196 ILE A N 1
ATOM 1616 C CA . ILE A 1 196 ? -6.672 -1.425 11.566 1.00 82.31 196 ILE A CA 1
ATOM 1617 C C . ILE A 1 196 ? -5.881 -1.379 12.868 1.00 82.31 196 ILE A C 1
ATOM 1619 O O . ILE A 1 196 ? -4.750 -1.863 12.951 1.00 82.31 196 ILE A O 1
ATOM 1623 N N . THR A 1 197 ? -6.499 -0.827 13.911 1.00 68.25 197 THR A N 1
ATOM 1624 C CA . THR A 1 197 ? -5.972 -0.984 15.266 1.00 68.25 197 THR A CA 1
ATOM 1625 C C . THR A 1 197 ? -6.146 -2.445 15.667 1.00 68.25 197 THR A C 1
ATOM 1627 O O . THR A 1 197 ? -7.265 -2.940 15.817 1.00 68.25 197 THR A O 1
ATOM 1630 N N . GLU A 1 198 ? -5.039 -3.177 15.809 1.00 58.75 198 GLU A N 1
ATOM 1631 C CA . GLU A 1 198 ? -5.072 -4.458 16.507 1.00 58.75 198 GLU A CA 1
ATOM 1632 C C . GLU A 1 198 ? -5.560 -4.140 17.926 1.00 58.75 198 GLU A C 1
ATOM 1634 O O . GLU A 1 198 ? -4.809 -3.613 18.744 1.00 58.75 198 GLU A O 1
ATOM 1639 N N . LYS A 1 199 ? -6.856 -4.356 18.204 1.00 44.62 199 LYS A N 1
ATOM 1640 C CA . LYS A 1 199 ? -7.377 -4.256 19.567 1.00 44.62 199 LYS A CA 1
ATOM 1641 C C . LYS A 1 199 ? -6.516 -5.185 20.403 1.00 44.62 199 LYS A C 1
ATOM 1643 O O . LYS A 1 199 ? -6.568 -6.396 20.193 1.00 44.62 199 LYS A O 1
ATOM 1648 N N . GLU A 1 200 ? -5.746 -4.617 21.328 1.00 37.06 200 GLU A N 1
ATOM 1649 C CA . GLU A 1 200 ? -5.116 -5.381 22.392 1.00 37.06 200 GLU A CA 1
ATOM 1650 C C . GLU A 1 200 ? -6.205 -6.263 22.992 1.00 37.06 200 GLU A C 1
ATOM 1652 O O . GLU A 1 200 ? -7.179 -5.783 23.584 1.00 37.06 200 GLU A O 1
ATOM 1657 N N . GLY A 1 201 ? -6.094 -7.566 22.748 1.00 33.88 201 GLY A N 1
ATOM 1658 C CA . GLY A 1 201 ? -6.905 -8.538 23.438 1.00 33.88 201 GLY A CA 1
ATOM 1659 C C . GLY A 1 201 ? -6.607 -8.357 24.913 1.00 33.88 201 GLY A C 1
ATOM 1660 O O . GLY A 1 201 ? -5.562 -8.789 25.390 1.00 33.88 201 GLY A O 1
ATOM 1661 N N . LYS A 1 202 ? -7.521 -7.706 25.638 1.00 30.77 202 LYS A N 1
ATOM 1662 C CA . LYS A 1 202 ? -7.644 -7.921 27.071 1.00 30.77 202 LYS A CA 1
ATOM 1663 C C . LYS A 1 202 ? -7.924 -9.407 27.230 1.00 30.77 202 LYS A C 1
ATOM 1665 O O . LYS A 1 202 ? -9.049 -9.855 27.025 1.00 30.77 202 LYS A O 1
ATOM 1670 N N . VAL A 1 203 ? -6.867 -10.157 27.513 1.00 35.16 203 VAL A N 1
ATOM 1671 C CA . VAL A 1 203 ? -6.969 -11.467 28.137 1.00 35.16 203 VAL A CA 1
ATOM 1672 C C . VAL A 1 203 ? -7.648 -11.195 29.475 1.00 35.16 203 VAL A C 1
ATOM 1674 O O . VAL A 1 203 ? -7.067 -10.545 30.346 1.00 35.16 203 VAL A O 1
ATOM 1677 N N . GLY A 1 204 ? -8.935 -11.531 29.538 1.00 31.75 204 GLY A N 1
ATOM 1678 C CA . GLY A 1 204 ? -9.662 -11.669 30.794 1.00 31.75 204 GLY A CA 1
ATOM 1679 C C . GLY A 1 204 ? -9.255 -12.944 31.509 1.00 31.75 204 GLY A C 1
ATOM 1680 O O . GLY A 1 204 ? -8.726 -13.855 30.828 1.00 31.75 204 GLY A O 1
#

Foldseek 3Di:
DDPPDLPDPVVLVVLVVLLVVLVVVLPDPPDDPVNNVVSVVVNVLSVVCSVCSVVPLDFLQQDALSVVCVQCVVPVVLNVLLVLLLCPQPVRPPQPLRCLQQNQLNRHDDDPDRHVVSNVPDDLVSLLVSLVVCLVCCVSCVVNLVSSLSNCVFQPPVLSVLSCCVRPVVVDDSSNSSVVNSVRSVVSRRDSHRGDDPPPPPPD

pLDDT: mean 81.5, std 16.17, range [28.0, 98.44]